Protein AF-A0A8D8FQ09-F1 (afdb_monomer_lite)

Secondary structure (DSSP, 8-state):
--SSSTTSS---TT--PPPTTS---SSEEEETTEEEETTT-HHHHHHHHHTS------BSPPPPTTS---B-TTT-HHHHHHHHHHHHHHHHHHT-TT----TT---HHHHHHHHTTSSSTTSTTSHHHHHHHHHHHS---TTPPPPHHHHHHHHHHHGGG-GGG--EE----TT---HHHHHHHHEETTSSS-EE--EE-

Radius of gyration: 20.51 Å; chains: 1; bounding box: 52×57×54 Å

Structure (mmCIF, N/CA/C/O backbone):
data_AF-A0A8D8FQ09-F1
#
_entry.id   AF-A0A8D8FQ09-F1
#
loop_
_atom_site.group_PDB
_atom_site.id
_atom_site.type_symbol
_atom_site.label_atom_id
_atom_site.label_alt_id
_atom_site.label_comp_id
_atom_site.label_asym_id
_atom_site.label_entity_id
_atom_site.label_seq_id
_atom_site.pdbx_PDB_ins_code
_atom_site.Cartn_x
_atom_site.Cartn_y
_atom_site.Cartn_z
_atom_site.occupancy
_atom_site.B_iso_or_equiv
_atom_site.auth_seq_id
_atom_site.auth_comp_id
_atom_site.auth_asym_id
_atom_site.auth_atom_id
_atom_site.pdbx_PDB_model_num
ATOM 1 N N . MET A 1 1 ? -13.347 -31.968 -33.362 1.00 41.34 1 MET A N 1
ATOM 2 C CA . MET A 1 1 ? -12.276 -31.375 -32.540 1.00 41.34 1 MET A CA 1
ATOM 3 C C . MET A 1 1 ? -12.873 -30.099 -31.977 1.00 41.34 1 MET A C 1
ATOM 5 O O . MET A 1 1 ? -12.670 -29.055 -32.557 1.00 41.34 1 MET A O 1
ATOM 9 N N . ASP A 1 2 ? -13.741 -30.246 -30.972 1.00 39.16 2 ASP A N 1
ATOM 10 C CA . ASP A 1 2 ? -14.502 -29.148 -30.345 1.00 39.16 2 ASP A CA 1
ATOM 11 C C . ASP A 1 2 ? -15.085 -29.618 -28.994 1.00 39.16 2 ASP A C 1
ATOM 13 O O . ASP A 1 2 ? -16.226 -29.374 -28.647 1.00 39.16 2 ASP A O 1
ATOM 17 N N . TYR A 1 3 ? -14.288 -30.369 -28.225 1.00 39.75 3 TYR A N 1
ATOM 18 C CA . TYR A 1 3 ? -14.677 -30.868 -26.894 1.00 39.75 3 TYR A CA 1
ATOM 19 C C . TYR A 1 3 ? -14.080 -30.039 -25.743 1.00 39.75 3 TYR A C 1
ATOM 21 O O . TYR A 1 3 ? -14.248 -30.393 -24.582 1.00 39.75 3 TYR A O 1
ATOM 29 N N . MET A 1 4 ? -13.351 -28.957 -26.048 1.00 41.47 4 MET A N 1
ATOM 30 C CA . MET A 1 4 ? -12.643 -28.150 -25.041 1.00 41.47 4 MET A CA 1
ATOM 31 C C . MET A 1 4 ? -13.250 -26.749 -24.839 1.00 41.47 4 MET A C 1
ATOM 33 O O . MET A 1 4 ? -12.858 -26.048 -23.912 1.00 41.47 4 MET A O 1
ATOM 37 N N . LEU A 1 5 ? -14.214 -26.345 -25.675 1.00 35.59 5 LEU A N 1
ATOM 38 C CA . LEU A 1 5 ? -14.921 -25.063 -25.547 1.00 35.59 5 LEU A CA 1
ATOM 39 C C . LEU A 1 5 ? -16.190 -25.163 -24.680 1.00 35.59 5 LEU A C 1
ATOM 41 O O . LEU A 1 5 ? -16.518 -24.202 -23.989 1.00 35.59 5 LEU A O 1
AT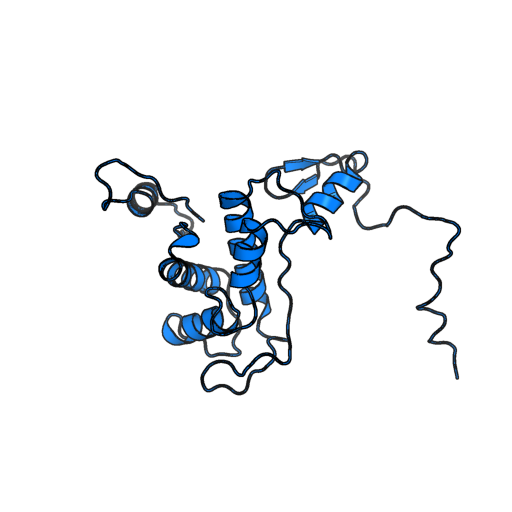OM 45 N N . ASP A 1 6 ? -16.819 -26.340 -24.598 1.00 34.41 6 ASP A N 1
ATOM 46 C CA . ASP A 1 6 ? -18.022 -26.561 -23.774 1.00 34.41 6 ASP A CA 1
ATOM 47 C C . ASP A 1 6 ? -17.745 -26.640 -22.260 1.00 34.41 6 ASP A C 1
ATOM 49 O O . ASP A 1 6 ? -18.668 -26.557 -21.456 1.00 34.41 6 ASP A O 1
ATOM 53 N N . ALA A 1 7 ? -16.480 -26.742 -21.834 1.00 39.78 7 ALA A N 1
ATOM 54 C CA . ALA A 1 7 ? -16.124 -26.751 -20.410 1.00 39.78 7 ALA A CA 1
ATOM 55 C C . ALA A 1 7 ? -16.061 -25.344 -19.777 1.00 39.78 7 ALA A C 1
ATOM 57 O O . ALA A 1 7 ? -15.987 -25.231 -18.556 1.00 39.78 7 ALA A O 1
ATOM 58 N N . TYR A 1 8 ? -16.087 -24.276 -20.584 1.00 43.88 8 TYR A N 1
ATOM 59 C CA . TYR A 1 8 ? -15.993 -22.890 -20.100 1.00 43.88 8 TYR A CA 1
ATOM 60 C C . TYR A 1 8 ? -17.297 -22.090 -20.225 1.00 43.88 8 TYR A C 1
ATOM 62 O O . TYR A 1 8 ? -17.371 -20.975 -19.712 1.00 43.88 8 TYR A O 1
ATOM 70 N N . VAL A 1 9 ? -18.335 -22.649 -20.856 1.00 45.59 9 VAL A N 1
ATOM 71 C CA . VAL A 1 9 ? -19.640 -21.990 -21.044 1.00 45.59 9 VAL A CA 1
ATOM 72 C C . VAL A 1 9 ? -20.759 -22.913 -20.558 1.00 45.59 9 VAL A C 1
ATOM 74 O O . VAL A 1 9 ? -21.673 -23.274 -21.287 1.00 45.59 9 VAL A O 1
ATOM 77 N N . GLY A 1 10 ? -20.651 -23.334 -19.302 1.00 44.12 10 GLY A N 1
ATOM 78 C CA . GLY A 1 10 ? -21.633 -24.180 -18.629 1.00 44.12 10 GLY A CA 1
ATOM 79 C C . GLY A 1 10 ? -21.979 -23.634 -17.252 1.00 44.12 10 GLY A C 1
ATOM 80 O O . GLY A 1 10 ? -21.917 -24.374 -16.278 1.00 44.12 10 GLY A O 1
ATOM 81 N N . TYR A 1 11 ? -22.278 -22.335 -17.148 1.00 47.19 11 TYR A N 1
ATOM 82 C CA . TYR A 1 11 ? -22.988 -21.840 -15.971 1.00 47.19 11 TYR A CA 1
ATOM 83 C C . TYR A 1 11 ? -24.478 -22.012 -16.243 1.00 47.19 11 TYR A C 1
ATOM 85 O O . TYR A 1 11 ? -25.073 -21.288 -17.041 1.00 47.19 11 TYR A O 1
ATOM 93 N N . ASP A 1 12 ? -25.041 -23.045 -15.633 1.00 41.56 12 ASP A N 1
ATOM 94 C CA . ASP A 1 12 ? -26.466 -23.318 -15.623 1.00 41.56 12 ASP A CA 1
ATOM 95 C C . ASP A 1 12 ? -27.180 -22.106 -14.997 1.00 41.56 12 ASP A C 1
ATOM 97 O O . ASP A 1 12 ? -27.018 -21.805 -13.814 1.00 41.56 12 ASP A O 1
ATOM 101 N N . ILE A 1 13 ? -27.941 -21.360 -15.802 1.00 50.59 13 ILE A N 1
ATOM 102 C CA . ILE A 1 13 ? -28.648 -20.123 -15.406 1.00 50.59 13 ILE A CA 1
ATOM 103 C C . ILE A 1 13 ? -29.790 -20.425 -14.395 1.00 50.59 13 ILE A C 1
ATOM 105 O O . ILE A 1 13 ? -30.498 -19.525 -13.949 1.00 50.59 13 ILE A O 1
ATOM 109 N N . GLY A 1 14 ? -29.973 -21.691 -13.997 1.00 48.25 14 GLY A N 1
ATOM 110 C CA . GLY A 1 14 ? -31.078 -22.169 -13.162 1.00 48.25 14 GLY A CA 1
ATOM 111 C C . GLY A 1 14 ? -30.758 -22.517 -11.703 1.00 48.25 14 GLY A C 1
ATOM 112 O O . GLY A 1 14 ? -31.697 -22.716 -10.935 1.00 48.25 14 GLY A O 1
ATOM 113 N N . SER A 1 15 ? -29.493 -22.570 -11.275 1.00 48.22 15 SER A N 1
ATOM 114 C CA . SER A 1 15 ? -29.154 -22.764 -9.857 1.00 48.22 15 SER A CA 1
ATOM 115 C C . SER A 1 15 ? -27.985 -21.871 -9.466 1.00 48.22 15 SER A C 1
ATOM 117 O O . SER A 1 15 ? -26.827 -22.221 -9.687 1.00 48.22 15 SER A O 1
ATOM 119 N N . VAL A 1 16 ? -28.277 -20.715 -8.869 1.00 57.81 16 VAL A N 1
ATOM 120 C CA . VAL A 1 16 ? -27.254 -19.908 -8.192 1.00 57.81 16 VAL A CA 1
ATOM 121 C C . VAL A 1 16 ? -26.876 -20.657 -6.917 1.00 57.81 16 VAL A C 1
ATOM 123 O O . VAL A 1 16 ? -27.399 -20.397 -5.837 1.00 57.81 16 VAL A O 1
ATOM 126 N N . ALA A 1 17 ? -26.057 -21.695 -7.067 1.00 71.88 17 ALA A N 1
ATOM 127 C CA . ALA A 1 17 ? -25.431 -22.342 -5.937 1.00 71.88 17 ALA A CA 1
ATOM 128 C C . ALA A 1 17 ? -24.472 -21.329 -5.313 1.00 71.88 17 ALA A C 1
ATOM 130 O O . ALA A 1 17 ? -23.687 -20.696 -6.020 1.00 71.88 17 ALA A O 1
ATOM 131 N N . GLU A 1 18 ? -24.569 -21.175 -3.996 1.00 74.31 18 GLU A N 1
ATOM 132 C CA . GLU A 1 18 ? -23.646 -20.359 -3.218 1.00 74.31 18 GLU A CA 1
ATOM 133 C C . GLU A 1 18 ? -22.198 -20.747 -3.572 1.00 74.31 18 GLU A C 1
ATOM 135 O O . GLU A 1 18 ? -21.871 -21.937 -3.452 1.00 74.31 18 GLU A O 1
ATOM 140 N N . PRO A 1 19 ? -21.350 -19.804 -4.032 1.00 81.81 19 PRO A N 1
ATOM 141 C CA . PRO A 1 19 ? -19.970 -20.103 -4.392 1.00 81.81 19 PRO A CA 1
ATOM 142 C C . PRO A 1 19 ? -19.230 -20.800 -3.246 1.00 81.81 19 PRO A C 1
ATOM 144 O O . PRO A 1 19 ? -19.379 -20.432 -2.082 1.00 81.81 19 PRO A O 1
ATOM 147 N N . ASP A 1 20 ? -18.423 -21.807 -3.574 1.00 83.88 20 ASP A N 1
ATOM 148 C CA . ASP A 1 20 ? -17.585 -22.523 -2.603 1.00 83.88 20 ASP A CA 1
ATOM 149 C C . ASP A 1 20 ? -16.237 -21.799 -2.422 1.00 83.88 20 ASP A C 1
ATOM 151 O O . ASP A 1 20 ? -15.172 -22.324 -2.742 1.00 83.88 20 ASP A O 1
ATOM 155 N N . ASP A 1 21 ? -16.299 -20.526 -2.020 1.00 85.62 21 ASP A N 1
ATOM 156 C CA . ASP A 1 21 ? -15.152 -19.614 -1.888 1.00 85.62 21 ASP A CA 1
ATOM 157 C C . ASP A 1 21 ? -14.791 -19.276 -0.431 1.00 85.62 21 ASP A C 1
ATOM 159 O O . ASP A 1 21 ? -13.647 -18.912 -0.151 1.00 85.62 21 ASP A O 1
ATOM 163 N N . ILE A 1 22 ? -15.736 -19.424 0.503 1.00 86.19 22 ILE A N 1
ATOM 164 C CA . ILE A 1 22 ? -15.545 -19.186 1.939 1.00 86.19 22 ILE A CA 1
ATOM 165 C C . ILE A 1 22 ? -15.745 -20.506 2.699 1.00 86.19 22 ILE A C 1
ATOM 167 O O . ILE A 1 22 ? -16.768 -21.172 2.511 1.00 86.19 22 ILE A O 1
ATOM 171 N N . PRO A 1 23 ? -14.803 -20.902 3.580 1.00 82.19 23 PRO A N 1
ATOM 172 C CA . PRO A 1 23 ? -14.925 -22.143 4.334 1.00 82.19 23 PRO A CA 1
ATOM 173 C C . PRO A 1 23 ? -16.158 -22.113 5.240 1.00 82.19 23 PRO A C 1
ATOM 175 O O . PRO A 1 23 ? -16.342 -21.199 6.041 1.00 82.19 23 PRO A O 1
ATOM 178 N N . ARG A 1 24 ? -16.983 -23.159 5.153 1.00 87.25 24 ARG A N 1
ATOM 179 C CA . ARG A 1 24 ? -18.158 -23.343 6.014 1.00 87.25 24 ARG A CA 1
ATOM 180 C C . ARG A 1 24 ? -17.722 -23.943 7.350 1.00 87.25 24 ARG A C 1
ATOM 182 O O . ARG A 1 24 ? -17.724 -25.160 7.514 1.00 87.25 24 ARG A O 1
ATOM 189 N N . THR A 1 25 ? -17.297 -23.081 8.267 1.00 90.06 25 THR A N 1
ATOM 190 C CA . THR A 1 25 ? -16.867 -23.436 9.629 1.00 90.06 25 THR A CA 1
ATOM 191 C C . THR A 1 25 ? -17.624 -22.611 10.672 1.00 90.06 25 THR A C 1
ATOM 193 O O . THR A 1 25 ? -18.097 -21.515 10.375 1.00 90.06 25 THR A O 1
ATOM 196 N N . ASP A 1 26 ? -17.715 -23.128 11.897 1.00 91.56 26 ASP A N 1
ATOM 197 C CA . ASP A 1 26 ? -18.214 -22.385 13.061 1.00 91.56 26 ASP A CA 1
ATOM 198 C C . ASP A 1 26 ? -17.147 -21.428 13.638 1.00 91.56 26 ASP A C 1
ATOM 200 O O . ASP A 1 26 ? -17.437 -20.620 14.523 1.00 91.56 26 ASP A O 1
ATOM 204 N N . ASP A 1 27 ? -15.908 -21.496 13.137 1.00 92.69 27 ASP A N 1
ATOM 205 C CA . ASP A 1 27 ? -14.816 -20.618 13.558 1.00 92.69 27 ASP A CA 1
ATOM 206 C C . ASP A 1 27 ? -15.011 -19.166 13.085 1.00 92.69 27 ASP A C 1
ATOM 208 O O . ASP A 1 27 ? -15.556 -18.879 12.013 1.00 92.69 27 ASP A O 1
ATOM 212 N N . THR A 1 28 ? -14.492 -18.218 13.871 1.00 94.12 28 THR A N 1
ATOM 213 C CA . THR A 1 28 ? -14.459 -16.798 13.496 1.00 94.12 28 THR A CA 1
ATOM 214 C C . THR A 1 28 ? -13.480 -16.551 12.348 1.00 94.12 28 THR A C 1
ATOM 216 O O . THR A 1 28 ? -12.290 -16.855 12.448 1.00 94.12 28 THR A O 1
ATOM 219 N N . VAL A 1 29 ? -13.954 -15.890 11.295 1.00 94.81 29 VAL A N 1
ATOM 220 C CA . VAL A 1 29 ? -13.121 -15.381 10.203 1.00 94.81 29 VAL A CA 1
ATOM 221 C C . VAL A 1 29 ? -12.634 -13.982 10.565 1.00 94.81 29 VAL A C 1
ATOM 223 O O . VAL A 1 29 ? -13.425 -13.103 10.902 1.00 94.81 29 VAL A O 1
ATOM 226 N N . TRP A 1 30 ? -11.323 -13.766 10.481 1.00 96.31 30 TRP A N 1
ATOM 227 C CA . TRP A 1 30 ? -10.702 -12.476 10.762 1.00 96.31 30 TRP A CA 1
ATOM 228 C C . TRP A 1 30 ? -10.145 -11.845 9.496 1.00 96.31 30 TRP A C 1
ATOM 230 O O . TRP A 1 30 ? -9.312 -12.437 8.814 1.00 96.31 30 TRP A O 1
ATOM 240 N N . ILE A 1 31 ? -10.549 -10.609 9.220 1.00 97.06 31 ILE A N 1
ATOM 241 C CA . ILE A 1 31 ? -10.026 -9.831 8.097 1.00 97.06 31 ILE A CA 1
ATOM 242 C C . ILE A 1 31 ? -9.600 -8.482 8.644 1.00 97.06 31 ILE A C 1
ATOM 244 O O . ILE A 1 31 ? -10.435 -7.676 9.049 1.00 97.06 31 ILE A O 1
ATOM 248 N N . LEU A 1 32 ? -8.289 -8.231 8.679 1.00 97.00 32 LEU A N 1
ATOM 249 C CA . LEU A 1 32 ? -7.711 -6.923 9.020 1.00 97.00 32 LEU A CA 1
ATOM 250 C C . LEU A 1 32 ? -8.352 -6.289 10.275 1.00 97.00 32 LEU A C 1
ATOM 252 O O . LEU A 1 32 ? -8.859 -5.167 10.229 1.00 97.00 32 LEU A O 1
ATOM 256 N N . GLY A 1 33 ? -8.412 -7.056 11.369 1.00 96.69 33 GLY A N 1
ATOM 257 C CA . GLY A 1 33 ? -8.953 -6.621 12.664 1.00 96.69 33 GLY A CA 1
ATOM 258 C C . GLY A 1 33 ? -10.476 -6.715 12.834 1.00 96.69 33 GLY A C 1
ATOM 259 O O . GLY A 1 33 ? -10.955 -6.506 13.945 1.00 96.69 33 GLY A O 1
ATOM 260 N N . LYS A 1 34 ? -11.239 -7.060 11.788 1.00 97.19 34 LYS A N 1
ATOM 261 C CA . LYS A 1 34 ? -12.682 -7.335 11.886 1.00 97.19 34 LYS A CA 1
ATOM 262 C C . LYS A 1 34 ? -12.963 -8.825 12.023 1.00 97.19 34 LYS A C 1
ATOM 264 O O . LYS A 1 34 ? -12.297 -9.636 11.382 1.00 97.19 34 LYS A O 1
ATOM 269 N N . GLN A 1 35 ? -13.965 -9.143 12.834 1.00 96.88 35 GLN A N 1
ATOM 270 C CA . GLN A 1 35 ? -14.487 -10.489 13.043 1.00 96.88 35 GLN A CA 1
ATOM 271 C C . GLN A 1 35 ? -15.743 -10.706 12.203 1.00 96.88 35 GLN A C 1
ATOM 273 O O . GLN A 1 35 ? -16.598 -9.825 12.140 1.00 96.88 35 GLN A O 1
ATOM 278 N N . TYR A 1 36 ? -15.867 -11.901 11.638 1.00 96.12 36 TYR A N 1
ATOM 279 C CA . TYR A 1 36 ? -17.030 -12.365 10.892 1.00 96.12 36 TYR A CA 1
ATOM 280 C C . TYR A 1 36 ? -17.354 -13.806 11.281 1.00 96.12 36 TYR A C 1
ATOM 282 O O . TYR A 1 36 ? -16.464 -14.587 11.632 1.00 96.12 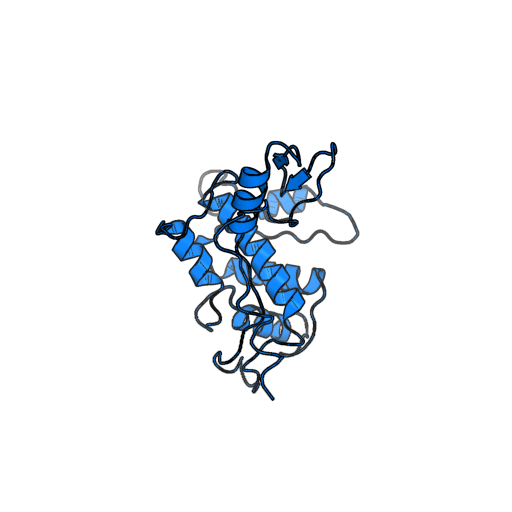36 TYR A O 1
ATOM 290 N N . ARG A 1 37 ? -18.626 -14.181 11.192 1.00 95.00 37 ARG A N 1
ATOM 291 C CA . ARG A 1 37 ? -19.084 -15.567 11.323 1.00 95.00 37 ARG A CA 1
ATOM 292 C C . ARG A 1 37 ? -19.156 -16.172 9.930 1.00 95.00 37 ARG A C 1
ATOM 294 O O . ARG A 1 37 ? -19.908 -15.679 9.094 1.00 95.00 37 ARG A O 1
ATOM 301 N N . ALA A 1 38 ? -18.381 -17.226 9.676 1.00 89.06 38 ALA A N 1
ATOM 302 C CA . ALA A 1 38 ? -18.141 -17.717 8.317 1.00 89.06 38 ALA A CA 1
ATOM 303 C C . ALA A 1 38 ? -19.424 -18.080 7.549 1.00 89.06 38 ALA A C 1
ATOM 305 O O . ALA A 1 38 ? -19.480 -17.890 6.341 1.00 89.06 38 ALA A O 1
ATOM 306 N N . ILE A 1 39 ? -20.450 -18.583 8.244 1.00 90.12 39 ILE A N 1
ATOM 307 C CA . ILE A 1 39 ? -21.714 -19.028 7.639 1.00 90.12 39 ILE A CA 1
ATOM 308 C C . ILE A 1 39 ? -22.730 -17.884 7.516 1.00 90.12 39 ILE A C 1
ATOM 310 O O . ILE A 1 39 ? -23.464 -17.813 6.535 1.00 90.12 39 ILE A O 1
ATOM 314 N N . GLU A 1 40 ? -22.799 -17.000 8.513 1.00 92.75 40 GLU A N 1
ATOM 315 C CA . GLU A 1 40 ? -23.832 -15.956 8.580 1.00 92.75 40 GLU A CA 1
ATOM 316 C C . GLU A 1 40 ? -23.440 -14.681 7.830 1.00 92.75 40 GLU A C 1
ATOM 318 O O . GLU A 1 40 ? -24.308 -13.987 7.305 1.00 92.75 40 GLU A O 1
ATOM 323 N N . ASP A 1 41 ? -22.141 -14.386 7.763 1.00 94.12 41 ASP A N 1
ATOM 324 C CA . ASP A 1 41 ? -21.621 -13.110 7.278 1.00 94.12 41 ASP A CA 1
ATOM 325 C C . ASP A 1 41 ? -20.903 -13.259 5.914 1.00 94.12 41 ASP A C 1
ATOM 327 O O . ASP A 1 41 ? -19.961 -12.523 5.611 1.00 94.12 41 ASP A O 1
ATOM 331 N N . LEU A 1 42 ? -21.320 -14.230 5.084 1.00 92.75 42 LEU A N 1
ATOM 332 C CA . LEU A 1 42 ? -20.696 -14.558 3.787 1.00 92.75 42 LEU A CA 1
ATOM 333 C C . LEU A 1 42 ? -20.575 -13.336 2.869 1.00 92.75 42 LEU A C 1
ATOM 335 O O . LEU A 1 42 ? -19.502 -13.037 2.342 1.00 92.75 42 LEU A O 1
ATOM 339 N N . ASP A 1 43 ? -21.665 -12.591 2.708 1.00 92.62 43 ASP A N 1
ATOM 340 C CA . ASP A 1 43 ? -21.688 -11.418 1.839 1.00 92.62 43 ASP A CA 1
ATOM 341 C C . ASP A 1 43 ? -20.800 -10.286 2.370 1.00 92.62 43 ASP A C 1
ATOM 343 O O . ASP A 1 43 ? -20.169 -9.570 1.594 1.00 92.62 43 ASP A O 1
ATOM 347 N N . GLN A 1 44 ? -20.730 -10.122 3.691 1.00 95.12 44 GLN A N 1
ATOM 348 C CA . GLN A 1 44 ? -19.879 -9.137 4.353 1.00 95.12 44 GLN A CA 1
ATOM 349 C C . GLN A 1 44 ? -18.402 -9.500 4.168 1.00 95.12 44 GLN A C 1
ATOM 351 O O . GLN A 1 44 ? -17.604 -8.628 3.832 1.00 95.12 44 GLN A O 1
ATOM 356 N N . ILE A 1 45 ? -18.049 -10.783 4.305 1.00 95.69 45 ILE A N 1
ATOM 357 C CA . ILE A 1 45 ? -16.700 -11.292 4.029 1.00 95.69 45 ILE A CA 1
ATOM 358 C C . ILE A 1 45 ? -16.314 -10.989 2.578 1.00 95.69 45 ILE A C 1
ATOM 360 O O . ILE A 1 45 ? -15.251 -10.413 2.332 1.00 95.69 45 ILE A O 1
ATOM 364 N N . ARG A 1 46 ? -17.182 -11.317 1.609 1.00 94.56 46 ARG A N 1
ATOM 365 C CA . ARG A 1 46 ? -16.910 -11.053 0.187 1.00 94.56 46 ARG A CA 1
ATOM 366 C C . ARG A 1 46 ? -16.735 -9.571 -0.094 1.00 94.56 46 ARG A C 1
ATOM 368 O O . ARG A 1 46 ? -15.761 -9.204 -0.747 1.00 94.56 46 ARG A O 1
ATOM 375 N N . ARG A 1 47 ? -17.634 -8.722 0.412 1.00 95.81 47 ARG A N 1
ATOM 376 C CA . ARG A 1 47 ? -17.534 -7.267 0.235 1.00 95.81 47 ARG A CA 1
ATOM 377 C C . ARG A 1 47 ? -16.248 -6.717 0.837 1.00 95.81 47 ARG A C 1
ATOM 379 O O . ARG A 1 47 ? -15.569 -5.930 0.181 1.00 95.81 47 ARG A O 1
ATOM 386 N N . ASP A 1 48 ? -15.856 -7.163 2.027 1.00 97.44 48 ASP A N 1
ATOM 387 C CA . ASP A 1 48 ? -14.633 -6.687 2.672 1.00 97.44 48 ASP A CA 1
ATOM 388 C C . ASP A 1 48 ? -13.381 -7.057 1.866 1.00 97.44 48 ASP A C 1
ATOM 390 O O . ASP A 1 48 ? -12.542 -6.189 1.607 1.00 97.44 48 ASP A O 1
ATOM 394 N N . VAL A 1 49 ? -13.292 -8.307 1.392 1.00 96.62 49 VAL A N 1
ATOM 395 C CA . VAL A 1 49 ? -12.194 -8.779 0.531 1.00 96.62 49 VAL A CA 1
ATOM 396 C C . VAL A 1 49 ? -12.175 -8.035 -0.806 1.00 96.62 49 VAL A C 1
ATOM 398 O O . VAL A 1 49 ? -11.122 -7.545 -1.210 1.00 96.62 49 VAL A O 1
ATOM 401 N N . GLN A 1 50 ? -13.325 -7.895 -1.473 1.00 96.38 50 GLN A N 1
ATOM 402 C CA . GLN A 1 50 ? -13.445 -7.191 -2.758 1.00 96.38 50 GLN A CA 1
ATOM 403 C C . GLN A 1 50 ? -13.095 -5.704 -2.657 1.00 96.38 50 GLN A C 1
ATOM 405 O O . GLN A 1 50 ? -12.644 -5.104 -3.630 1.00 96.38 50 GLN A O 1
ATOM 410 N N . SER A 1 51 ? -13.260 -5.116 -1.474 1.00 97.94 51 SER A N 1
ATOM 411 C CA . SER A 1 51 ? -12.927 -3.717 -1.216 1.00 97.94 51 SER A CA 1
ATOM 412 C C . SER A 1 51 ? -11.432 -3.459 -1.056 1.00 97.94 51 SER A C 1
ATOM 414 O O . SER A 1 51 ? -11.006 -2.303 -1.016 1.00 97.94 51 SER A O 1
ATOM 416 N N . ARG A 1 52 ? -10.607 -4.506 -0.946 1.00 98.12 52 ARG A N 1
ATOM 417 C CA . ARG A 1 52 ? -9.157 -4.346 -0.830 1.00 98.12 52 ARG A CA 1
ATOM 418 C C . ARG A 1 52 ? -8.539 -4.125 -2.203 1.00 98.12 52 ARG A C 1
ATOM 420 O O . ARG A 1 52 ? -8.852 -4.815 -3.170 1.00 98.12 52 ARG A O 1
ATOM 427 N N . LEU A 1 53 ? -7.613 -3.170 -2.284 1.00 97.94 53 LEU A N 1
ATOM 428 C CA . LEU A 1 53 ? -6.881 -2.925 -3.520 1.00 97.94 53 LEU A CA 1
ATOM 429 C C . LEU A 1 53 ? -5.970 -4.109 -3.833 1.00 97.94 53 LEU A C 1
ATOM 431 O O . LEU A 1 53 ? -5.038 -4.408 -3.091 1.00 97.94 53 LEU A O 1
ATOM 435 N N . TRP A 1 54 ? -6.256 -4.769 -4.954 1.00 98.38 54 TRP A N 1
ATOM 436 C CA . TRP A 1 54 ? -5.531 -5.947 -5.402 1.00 98.38 54 TRP A CA 1
ATOM 437 C C . TRP A 1 54 ? -4.554 -5.594 -6.525 1.00 98.38 54 TRP A C 1
ATOM 439 O O . TRP A 1 54 ? -4.942 -5.295 -7.658 1.00 98.38 54 TRP A O 1
ATOM 449 N N . CYS A 1 55 ? -3.261 -5.638 -6.207 1.00 98.25 55 CYS A N 1
ATOM 450 C CA . CYS A 1 55 ? -2.185 -5.401 -7.161 1.00 98.25 55 CYS A CA 1
ATOM 451 C C . CYS A 1 55 ? -1.654 -6.744 -7.673 1.00 98.25 55 CYS A C 1
ATOM 453 O O . CYS A 1 55 ? -1.228 -7.598 -6.900 1.00 98.25 55 CYS A O 1
ATOM 455 N N . THR A 1 56 ? -1.660 -6.931 -8.991 1.00 98.31 56 THR A N 1
ATOM 456 C CA . THR A 1 56 ? -1.229 -8.170 -9.653 1.00 98.31 56 THR A CA 1
ATOM 457 C C . THR A 1 56 ? -0.163 -7.889 -10.699 1.00 98.31 56 THR A C 1
ATOM 459 O O . THR A 1 56 ? 0.102 -6.736 -11.038 1.00 98.31 56 THR A O 1
ATOM 462 N N . TYR A 1 57 ? 0.443 -8.951 -11.233 1.00 98.50 57 TYR A N 1
ATOM 463 C CA . TYR A 1 57 ? 1.360 -8.826 -12.358 1.00 98.50 57 TYR A CA 1
ATOM 464 C C . TYR A 1 57 ? 0.710 -8.101 -13.537 1.00 98.50 57 TYR A C 1
ATOM 466 O O . TYR A 1 57 ? -0.393 -8.440 -13.974 1.00 98.50 57 TYR A O 1
ATOM 474 N N . ARG A 1 58 ? 1.452 -7.164 -14.118 1.00 98.44 58 ARG A N 1
ATOM 475 C CA . ARG A 1 58 ? 1.091 -6.438 -15.330 1.00 98.44 58 ARG A CA 1
ATOM 476 C C . ARG A 1 58 ? 2.107 -6.684 -16.437 1.00 98.44 58 ARG A C 1
ATOM 478 O O . ARG A 1 58 ? 3.187 -7.252 -16.258 1.00 98.44 58 ARG A O 1
ATOM 485 N N . ARG A 1 59 ? 1.710 -6.300 -17.642 1.00 97.38 59 ARG A N 1
ATOM 486 C CA . ARG A 1 59 ? 2.524 -6.377 -18.853 1.00 97.38 59 ARG A CA 1
ATOM 487 C C . ARG A 1 59 ? 2.165 -5.227 -19.781 1.00 97.38 59 ARG A C 1
ATOM 489 O O . ARG A 1 59 ? 1.033 -4.755 -19.745 1.00 97.38 59 ARG A O 1
ATOM 496 N N . GLY A 1 60 ? 3.106 -4.838 -20.632 1.00 96.81 60 GLY A N 1
ATOM 497 C CA . GLY A 1 60 ? 2.926 -3.740 -21.580 1.00 96.81 60 GLY A CA 1
ATOM 498 C C . GLY A 1 60 ? 3.056 -2.353 -20.951 1.00 96.81 60 GLY A C 1
ATOM 499 O O . GLY A 1 60 ? 2.726 -1.371 -21.606 1.00 96.81 60 GLY A O 1
ATOM 500 N N . PHE A 1 61 ? 3.536 -2.257 -19.707 1.00 96.62 61 PHE A N 1
ATOM 501 C CA . PHE A 1 61 ? 3.902 -0.969 -19.127 1.00 96.62 61 PHE A CA 1
ATOM 502 C C . PHE A 1 61 ? 5.207 -0.451 -19.742 1.00 96.62 61 PHE A C 1
ATOM 504 O O . PHE A 1 61 ? 6.004 -1.213 -20.297 1.00 96.62 61 PHE A O 1
ATOM 511 N N . VAL A 1 62 ? 5.438 0.857 -19.632 1.00 95.38 62 VAL A N 1
ATOM 512 C CA . VAL A 1 62 ? 6.656 1.499 -20.147 1.00 95.38 62 VAL A CA 1
ATOM 513 C C . VAL A 1 62 ? 7.916 0.891 -19.510 1.00 95.38 62 VAL A C 1
ATOM 515 O O . VAL A 1 62 ? 7.895 0.630 -18.307 1.00 95.38 62 VAL A O 1
ATOM 518 N N . PRO A 1 63 ? 9.025 0.698 -20.248 1.00 96.25 63 PRO A N 1
ATOM 519 C CA . PRO A 1 63 ? 10.243 0.119 -19.682 1.00 96.25 63 PRO A CA 1
ATOM 520 C C . PRO A 1 63 ? 10.723 0.839 -18.411 1.00 96.25 63 PRO A C 1
ATOM 522 O O . PRO A 1 63 ? 10.724 2.078 -18.342 1.00 96.25 63 PRO A O 1
ATOM 525 N N . ILE A 1 64 ? 11.115 0.062 -17.398 1.00 95.88 64 ILE A N 1
ATOM 526 C CA . ILE A 1 64 ? 11.553 0.571 -16.089 1.00 95.88 64 ILE A CA 1
ATOM 527 C C . ILE A 1 64 ? 13.015 1.033 -16.171 1.00 95.88 64 ILE A C 1
ATOM 529 O O . ILE A 1 64 ? 13.907 0.222 -16.418 1.00 95.88 64 ILE A O 1
ATOM 533 N N . GLY A 1 65 ? 13.274 2.323 -15.934 1.00 90.44 65 GLY A N 1
ATOM 534 C CA . GLY A 1 65 ? 14.627 2.896 -15.972 1.00 90.44 65 GLY A CA 1
ATOM 535 C C . GLY A 1 65 ? 15.352 2.640 -17.296 1.00 90.44 65 GLY A C 1
ATOM 536 O O . GLY A 1 65 ? 14.779 2.845 -18.365 1.00 90.44 65 GLY A O 1
ATOM 537 N N . GLY A 1 66 ? 16.605 2.184 -17.200 1.00 88.94 66 GLY A N 1
ATOM 538 C CA . GLY A 1 66 ? 17.406 1.708 -18.334 1.00 88.94 66 GLY A CA 1
ATOM 539 C C . GLY A 1 66 ? 17.203 0.225 -18.679 1.00 88.94 66 GLY A C 1
ATOM 540 O O . GLY A 1 66 ? 17.864 -0.283 -19.583 1.00 88.94 66 GLY A O 1
ATOM 541 N N . SER A 1 67 ? 16.320 -0.485 -17.969 1.00 89.88 67 SER A N 1
ATOM 542 C CA . SER A 1 67 ? 16.014 -1.890 -18.253 1.00 89.88 67 SER A CA 1
ATOM 543 C C . SER A 1 67 ? 15.072 -2.039 -19.456 1.00 89.88 67 SER A C 1
ATOM 545 O O . SER A 1 67 ? 14.455 -1.081 -19.917 1.00 89.88 67 SER A O 1
ATOM 547 N N . GLN A 1 68 ? 14.918 -3.275 -19.936 1.00 92.75 68 GLN A N 1
ATOM 548 C CA . GLN A 1 68 ? 13.940 -3.642 -20.970 1.00 92.75 68 GLN A CA 1
ATOM 549 C C . GLN A 1 68 ? 12.683 -4.310 -20.384 1.00 92.75 68 GLN A C 1
ATOM 551 O O . GLN A 1 68 ? 11.858 -4.851 -21.121 1.00 92.75 68 GLN A O 1
ATOM 556 N N . HIS A 1 69 ? 12.520 -4.304 -19.056 1.00 94.25 69 HIS A N 1
ATOM 557 C CA . HIS A 1 69 ? 11.375 -4.942 -18.416 1.00 94.25 69 HIS A CA 1
ATOM 558 C C . HIS A 1 69 ? 10.097 -4.135 -18.655 1.00 94.25 69 HIS A C 1
ATOM 560 O O . HIS A 1 69 ? 9.965 -3.000 -18.201 1.00 94.25 69 HIS A O 1
ATOM 566 N N . THR A 1 70 ? 9.145 -4.765 -19.342 1.00 96.94 70 THR A N 1
ATOM 567 C CA . THR A 1 70 ? 7.777 -4.270 -19.596 1.00 96.94 70 THR A CA 1
ATOM 568 C C . THR A 1 70 ? 6.710 -5.168 -18.960 1.00 96.94 70 THR A C 1
ATOM 570 O O . THR A 1 70 ? 5.513 -5.003 -19.198 1.00 96.94 70 THR A O 1
ATOM 573 N N . SER A 1 71 ? 7.138 -6.156 -18.168 1.00 97.81 71 SER A N 1
ATOM 574 C CA . SER A 1 71 ? 6.290 -7.005 -17.336 1.00 97.81 71 SER A CA 1
ATOM 575 C C . SER A 1 71 ? 7.027 -7.392 -16.059 1.00 97.81 71 SER A C 1
ATOM 577 O O . SER A 1 71 ? 8.245 -7.594 -16.074 1.00 97.81 71 SER A O 1
ATOM 579 N N . ASP A 1 72 ? 6.276 -7.520 -14.969 1.00 98.12 72 ASP A N 1
ATOM 580 C CA . ASP A 1 72 ? 6.774 -7.963 -13.668 1.00 98.12 72 ASP A CA 1
ATOM 581 C C . ASP A 1 72 ? 6.490 -9.432 -13.357 1.00 98.12 72 ASP A C 1
ATOM 583 O O . ASP A 1 72 ? 6.809 -9.932 -12.275 1.00 98.12 72 ASP A O 1
ATOM 587 N N . LYS A 1 73 ? 5.923 -10.159 -14.325 1.00 97.56 73 LYS A N 1
ATOM 588 C CA . LYS A 1 73 ? 5.694 -11.594 -14.194 1.00 97.56 73 LYS A CA 1
ATOM 589 C C . LYS A 1 73 ? 7.015 -12.307 -13.899 1.00 97.56 73 LYS A C 1
ATOM 591 O O . LYS A 1 73 ? 7.957 -12.241 -14.683 1.00 97.56 73 LYS A O 1
ATOM 596 N N . GLY A 1 74 ? 7.033 -13.044 -12.792 1.00 96.62 74 GLY A N 1
ATOM 597 C CA . GLY A 1 74 ? 8.175 -13.857 -12.381 1.00 96.62 74 GLY A CA 1
ATOM 598 C C . GLY A 1 74 ? 9.185 -13.144 -11.485 1.00 96.62 74 GLY A C 1
ATOM 599 O O . GLY A 1 74 ? 10.168 -13.782 -11.130 1.00 96.62 74 GLY A O 1
ATOM 600 N N . TRP A 1 75 ? 8.958 -11.880 -11.103 1.00 97.25 75 TRP A N 1
ATOM 601 C CA . TRP A 1 75 ? 9.826 -11.174 -10.145 1.00 97.25 75 TRP A CA 1
ATOM 602 C C . TRP A 1 75 ? 9.128 -10.122 -9.272 1.00 97.25 75 TRP A C 1
ATOM 604 O O . TRP A 1 75 ? 9.574 -9.852 -8.160 1.00 97.25 75 TRP A O 1
ATOM 614 N N . GLY A 1 76 ? 8.003 -9.564 -9.720 1.00 98.00 76 GLY A N 1
ATOM 615 C CA . GLY A 1 76 ? 7.312 -8.472 -9.032 1.00 98.00 76 GLY A CA 1
ATOM 616 C C . GLY A 1 76 ? 6.429 -8.861 -7.848 1.00 98.00 76 GLY A C 1
ATOM 617 O O . GLY A 1 76 ? 5.824 -7.970 -7.262 1.00 98.00 76 GLY A O 1
ATOM 618 N N . CYS A 1 77 ? 6.297 -10.143 -7.481 1.00 98.25 77 CYS A N 1
ATOM 619 C CA . CYS A 1 77 ? 5.280 -10.578 -6.509 1.00 98.25 77 CYS A CA 1
ATOM 620 C C . CYS A 1 77 ? 5.380 -9.830 -5.180 1.00 98.25 77 CYS A C 1
ATOM 622 O O . CYS A 1 77 ? 4.381 -9.300 -4.704 1.00 98.25 77 CYS A O 1
ATOM 624 N N . MET A 1 78 ? 6.582 -9.732 -4.610 1.00 98.50 78 MET A N 1
ATOM 625 C CA . MET A 1 78 ? 6.779 -9.043 -3.336 1.00 98.50 78 MET A CA 1
ATOM 626 C C . MET A 1 78 ? 6.563 -7.529 -3.457 1.00 98.50 78 MET A C 1
ATOM 628 O O . MET A 1 78 ? 6.060 -6.908 -2.525 1.00 98.50 78 MET A O 1
ATOM 632 N N . LEU A 1 79 ? 6.869 -6.934 -4.615 1.00 98.50 79 LEU A N 1
ATOM 633 C CA . LEU A 1 79 ? 6.593 -5.520 -4.876 1.00 98.50 79 LEU A CA 1
ATOM 634 C C . LEU A 1 79 ? 5.078 -5.277 -4.884 1.00 98.50 79 LEU A C 1
ATOM 636 O O . LEU A 1 79 ? 4.610 -4.340 -4.243 1.00 98.50 79 LEU A O 1
ATOM 640 N N . ARG A 1 80 ? 4.303 -6.160 -5.531 1.00 98.69 80 ARG A N 1
ATOM 641 C CA . ARG A 1 80 ? 2.831 -6.115 -5.517 1.00 98.69 80 ARG A CA 1
ATOM 642 C C . ARG A 1 80 ? 2.257 -6.318 -4.118 1.00 98.69 80 ARG A C 1
ATOM 644 O O . ARG A 1 80 ? 1.341 -5.596 -3.741 1.00 98.69 80 ARG A O 1
ATOM 651 N N . CYS A 1 81 ? 2.814 -7.233 -3.325 1.00 98.62 81 CYS A N 1
ATOM 652 C CA . CYS A 1 81 ? 2.433 -7.383 -1.918 1.00 98.62 81 CYS A CA 1
ATOM 653 C C . CYS A 1 81 ? 2.679 -6.093 -1.123 1.00 98.62 81 CYS A C 1
ATOM 655 O O . CYS A 1 81 ? 1.795 -5.656 -0.392 1.00 98.62 81 CYS A O 1
ATOM 657 N N . GLY A 1 82 ? 3.831 -5.443 -1.317 1.00 98.62 82 GLY A N 1
ATOM 658 C CA . GLY A 1 82 ? 4.121 -4.142 -0.713 1.00 98.62 82 GLY A CA 1
ATOM 659 C C . GLY A 1 82 ? 3.132 -3.053 -1.136 1.00 98.62 82 GLY A C 1
ATOM 660 O O . GLY A 1 82 ? 2.643 -2.314 -0.283 1.00 98.62 82 GLY A O 1
ATOM 661 N N . GLN A 1 83 ? 2.774 -2.997 -2.427 1.00 98.81 83 GLN A N 1
ATOM 662 C CA . GLN A 1 83 ? 1.728 -2.092 -2.916 1.00 98.81 83 GLN A CA 1
ATOM 663 C C . GLN A 1 83 ? 0.400 -2.332 -2.190 1.00 98.81 83 GLN A C 1
ATOM 665 O O . GLN A 1 83 ? -0.202 -1.371 -1.732 1.00 98.81 83 GLN A O 1
ATOM 670 N N . MET A 1 84 ? -0.033 -3.588 -2.026 1.00 98.75 84 MET A N 1
ATOM 671 C CA . MET A 1 84 ? -1.296 -3.908 -1.345 1.00 98.75 84 MET A CA 1
ATOM 672 C C . MET A 1 84 ? -1.289 -3.523 0.139 1.00 98.75 84 MET A C 1
ATOM 674 O O . MET A 1 84 ? -2.286 -2.999 0.630 1.00 98.75 84 MET A O 1
ATOM 678 N N . VAL A 1 85 ? -0.172 -3.729 0.848 1.00 98.56 85 VAL A N 1
ATOM 679 C CA . VAL A 1 85 ? -0.038 -3.321 2.259 1.00 98.56 85 VAL A CA 1
ATOM 680 C C . VAL A 1 85 ? -0.120 -1.801 2.394 1.00 98.56 85 VAL A C 1
ATOM 682 O O . VAL A 1 85 ? -0.912 -1.300 3.192 1.00 98.56 85 VAL A O 1
ATOM 685 N N . LEU A 1 86 ? 0.640 -1.057 1.582 1.00 98.75 86 LEU A N 1
ATOM 686 C CA . LEU A 1 86 ? 0.591 0.405 1.614 1.00 98.75 86 LEU A CA 1
ATOM 687 C C . LEU A 1 86 ? -0.784 0.925 1.175 1.00 98.75 86 LEU A C 1
ATOM 689 O O . LEU A 1 86 ? -1.342 1.805 1.821 1.00 98.75 86 LEU A O 1
ATOM 693 N N . ALA A 1 87 ? -1.366 0.357 0.120 1.00 98.50 87 ALA A N 1
ATOM 694 C CA . ALA A 1 87 ? -2.698 0.716 -0.352 1.00 98.50 87 ALA A CA 1
ATOM 695 C C . ALA A 1 87 ? -3.753 0.511 0.739 1.00 98.50 87 ALA A C 1
ATOM 697 O O . ALA A 1 87 ? -4.587 1.387 0.947 1.00 98.50 87 ALA A O 1
ATOM 698 N N . GLN A 1 88 ? -3.688 -0.599 1.479 1.00 98.62 88 GLN A N 1
ATOM 699 C CA . GLN A 1 88 ? -4.583 -0.845 2.605 1.00 98.62 88 GLN A CA 1
ATOM 700 C C . GLN A 1 88 ? -4.394 0.176 3.733 1.00 98.62 88 GLN A C 1
ATOM 702 O O . GLN A 1 88 ? -5.391 0.637 4.290 1.00 98.62 88 GLN A O 1
ATOM 707 N N . ALA A 1 89 ? -3.155 0.570 4.043 1.00 98.44 89 ALA A N 1
ATOM 708 C CA . ALA A 1 89 ? -2.892 1.629 5.016 1.00 98.44 89 ALA A CA 1
ATOM 709 C C . ALA A 1 89 ? -3.519 2.964 4.577 1.00 98.44 89 ALA A C 1
ATOM 711 O O . ALA A 1 89 ? -4.169 3.632 5.379 1.00 98.44 89 ALA A O 1
ATOM 712 N N . LEU A 1 90 ? -3.410 3.318 3.290 1.00 98.44 90 LEU A N 1
ATOM 713 C CA . LEU A 1 90 ? -4.017 4.534 2.742 1.00 98.44 90 LEU A CA 1
ATOM 714 C C . LEU A 1 90 ? -5.547 4.468 2.711 1.00 98.44 90 LEU A C 1
ATOM 716 O O . LEU A 1 90 ? -6.192 5.457 3.047 1.00 98.44 90 LEU A O 1
ATOM 720 N N . LEU A 1 91 ? -6.141 3.323 2.358 1.00 98.12 91 LEU A N 1
ATOM 721 C CA . LEU A 1 91 ? -7.593 3.130 2.445 1.00 98.12 91 LEU A CA 1
ATOM 722 C C . LEU A 1 91 ? -8.070 3.341 3.883 1.00 98.12 91 LEU A C 1
ATOM 724 O O . LEU A 1 91 ? -9.013 4.088 4.122 1.00 98.12 91 LEU A O 1
ATOM 728 N N . GLN A 1 92 ? -7.393 2.725 4.852 1.00 97.56 92 GLN A N 1
ATOM 729 C CA . GLN A 1 92 ? -7.764 2.848 6.256 1.00 97.56 92 GLN A CA 1
ATOM 730 C C . GLN A 1 92 ? -7.598 4.276 6.783 1.00 97.56 92 GLN A C 1
ATOM 732 O O . GLN A 1 92 ? -8.457 4.737 7.529 1.00 97.56 92 GLN A O 1
ATOM 737 N N . LEU A 1 93 ? -6.532 4.973 6.385 1.00 97.25 93 LEU A N 1
ATOM 738 C CA . LEU A 1 93 ? -6.270 6.347 6.803 1.00 97.25 93 LEU A CA 1
ATOM 739 C C . LEU A 1 93 ? -7.273 7.344 6.208 1.00 97.25 93 LEU A C 1
ATOM 741 O O . LEU A 1 93 ? -7.787 8.197 6.925 1.00 97.25 93 LEU A O 1
ATOM 745 N N . HIS A 1 94 ? -7.541 7.245 4.905 1.00 97.88 94 HIS A N 1
ATOM 746 C CA . HIS A 1 94 ? -8.262 8.289 4.168 1.00 97.88 94 HIS A CA 1
ATOM 747 C C . HIS A 1 94 ? -9.753 7.994 3.960 1.00 97.88 94 HIS A C 1
ATOM 749 O O . HIS A 1 94 ? -10.525 8.925 3.752 1.00 97.88 94 HIS A O 1
ATOM 755 N N . LEU A 1 95 ? -10.170 6.725 4.012 1.00 97.56 95 LEU A N 1
ATOM 756 C CA . LEU A 1 95 ? -11.570 6.303 3.835 1.00 97.56 95 LEU A CA 1
ATOM 757 C C . LEU A 1 95 ? -12.141 5.586 5.067 1.00 97.56 95 LEU A C 1
ATOM 759 O O . LEU A 1 95 ? -13.357 5.489 5.217 1.00 97.56 95 LEU A O 1
ATOM 763 N N . GLY A 1 96 ? -11.277 5.103 5.962 1.00 97.56 96 GLY A N 1
ATOM 764 C CA . GLY A 1 96 ? -11.667 4.342 7.144 1.00 97.56 96 GLY A CA 1
ATOM 765 C C . GLY A 1 96 ? -11.770 2.835 6.891 1.00 97.56 96 GLY A C 1
ATOM 766 O O . GLY A 1 96 ? -11.933 2.355 5.769 1.00 97.56 96 GLY A O 1
ATOM 767 N N . ARG A 1 97 ? -11.679 2.049 7.970 1.00 97.25 97 ARG A N 1
ATOM 768 C CA . ARG A 1 97 ? -11.728 0.576 7.912 1.00 97.25 97 ARG A CA 1
ATOM 769 C C . ARG A 1 97 ? -13.094 0.033 7.466 1.00 97.25 97 ARG A C 1
ATOM 771 O O . ARG A 1 97 ? -13.156 -1.078 6.938 1.00 97.25 97 ARG A O 1
ATOM 778 N N . ASP A 1 98 ? -14.161 0.796 7.683 1.00 96.56 98 ASP A N 1
ATOM 779 C CA . ASP A 1 98 ? -15.537 0.438 7.320 1.00 96.56 98 ASP A CA 1
ATOM 780 C C . ASP A 1 98 ? -15.905 0.778 5.876 1.00 96.56 98 ASP A C 1
ATOM 782 O O . ASP A 1 98 ? -16.993 0.426 5.433 1.00 96.56 98 ASP A O 1
ATOM 786 N N . TRP A 1 99 ? -15.007 1.428 5.134 1.00 97.25 99 TRP A N 1
ATOM 787 C CA . TRP A 1 99 ? -15.241 1.710 3.728 1.00 97.25 99 TRP A CA 1
ATOM 788 C C . TRP A 1 99 ? -15.295 0.421 2.896 1.00 97.25 99 TRP A C 1
ATOM 790 O O . TRP A 1 99 ? -14.420 -0.453 3.004 1.00 97.25 99 TRP A O 1
ATOM 800 N N . GLU A 1 100 ? -16.311 0.355 2.036 1.00 96.50 100 GLU A N 1
ATOM 801 C CA . GLU A 1 100 ? -16.557 -0.719 1.080 1.00 96.50 100 GLU A CA 1
ATOM 802 C C . GLU A 1 100 ? -16.559 -0.167 -0.351 1.00 96.50 100 GLU A C 1
ATOM 804 O O . GLU A 1 100 ? -17.054 0.930 -0.619 1.00 96.50 100 GLU A O 1
ATOM 809 N N . TRP A 1 101 ? -16.014 -0.947 -1.279 1.00 97.56 101 TRP A N 1
ATOM 810 C CA . TRP A 1 101 ? -15.995 -0.647 -2.701 1.00 97.56 101 TRP A CA 1
ATOM 811 C C . TRP A 1 101 ? -17.226 -1.230 -3.397 1.00 97.56 101 TRP A C 1
ATOM 813 O O . TRP A 1 101 ? -17.642 -2.358 -3.138 1.00 97.56 101 TRP A O 1
ATOM 823 N N . THR A 1 102 ? -17.736 -0.490 -4.375 1.00 95.50 102 THR A N 1
ATOM 824 C CA . THR A 1 102 ? -18.704 -0.969 -5.370 1.00 95.50 102 THR A CA 1
ATOM 825 C C . THR A 1 102 ? -18.241 -0.581 -6.774 1.00 95.50 102 THR A C 1
ATOM 827 O O . THR A 1 102 ? -17.421 0.325 -6.940 1.00 95.50 102 THR A O 1
ATOM 830 N N . ALA A 1 103 ? -18.795 -1.201 -7.818 1.00 93.69 103 ALA A N 1
ATOM 831 C CA . ALA A 1 103 ? -18.450 -0.866 -9.205 1.00 93.69 103 ALA A CA 1
ATOM 832 C C . ALA A 1 103 ? -18.726 0.617 -9.558 1.00 93.69 103 ALA A C 1
ATOM 834 O O . ALA A 1 103 ? -18.058 1.212 -10.417 1.00 93.69 103 ALA A O 1
ATOM 835 N N . GLU A 1 104 ? -19.673 1.234 -8.852 1.00 93.56 104 GLU A N 1
ATOM 836 C CA . GLU A 1 104 ? -20.089 2.633 -8.956 1.00 93.56 104 GLU A CA 1
ATOM 837 C C . GLU A 1 104 ? -19.250 3.577 -8.085 1.00 93.56 104 GLU A C 1
ATOM 839 O O . GLU A 1 104 ? -19.446 4.789 -8.147 1.00 93.56 104 GLU A O 1
ATOM 844 N N . SER A 1 105 ? -18.304 3.065 -7.291 1.00 91.56 105 SER A N 1
ATOM 845 C CA . SER A 1 105 ? -17.444 3.894 -6.446 1.00 91.56 105 SER A CA 1
ATOM 846 C C . SER A 1 105 ? -16.619 4.853 -7.307 1.00 91.56 105 SER A C 1
ATOM 848 O O . SER A 1 105 ? -15.740 4.454 -8.077 1.00 91.56 105 SER A O 1
ATOM 850 N N . ARG A 1 106 ? -16.943 6.143 -7.207 1.00 93.06 106 ARG A N 1
ATOM 851 C CA . ARG A 1 106 ? -16.261 7.264 -7.881 1.00 93.06 106 ARG A CA 1
ATOM 852 C C . ARG A 1 106 ? -15.755 8.303 -6.884 1.00 93.06 106 ARG A C 1
ATOM 854 O O . ARG A 1 106 ? -15.502 9.439 -7.264 1.00 93.06 106 ARG A O 1
ATOM 861 N N . ASP A 1 107 ? -15.625 7.901 -5.623 1.00 94.31 107 ASP A N 1
ATOM 862 C CA . ASP A 1 107 ? -15.062 8.735 -4.572 1.00 94.31 107 ASP A CA 1
ATOM 863 C C . ASP A 1 107 ? -13.673 9.255 -4.983 1.00 94.31 107 ASP A C 1
ATOM 865 O O . ASP A 1 107 ? -12.804 8.495 -5.427 1.00 94.31 107 ASP A O 1
ATOM 869 N N . GLU A 1 108 ? -13.478 10.571 -4.882 1.00 96.94 108 GLU A N 1
ATOM 870 C CA . GLU A 1 108 ? -12.245 11.216 -5.337 1.00 96.94 108 GLU A CA 1
ATOM 871 C C . GLU A 1 108 ? -11.033 10.753 -4.528 1.00 96.94 108 GLU A C 1
ATOM 873 O O . GLU A 1 108 ? -9.941 10.607 -5.081 1.00 96.94 108 GLU A O 1
ATOM 878 N N . THR A 1 109 ? -11.215 10.503 -3.233 1.00 97.75 109 THR A N 1
ATOM 879 C CA . THR A 1 109 ? -10.158 10.034 -2.339 1.00 97.75 109 THR A CA 1
ATOM 880 C C . THR A 1 109 ? -9.745 8.614 -2.711 1.00 97.75 109 THR A C 1
ATOM 882 O O . THR A 1 109 ? -8.555 8.358 -2.884 1.00 97.75 109 THR A O 1
ATOM 885 N N . TYR A 1 110 ? -10.697 7.712 -2.960 1.00 97.88 110 TYR A N 1
ATOM 886 C CA . TYR A 1 110 ? -10.426 6.374 -3.484 1.00 97.88 110 TYR A CA 1
ATOM 887 C C . TYR A 1 110 ? -9.629 6.428 -4.791 1.00 97.88 110 TYR A C 1
ATOM 889 O O . TYR A 1 110 ? -8.575 5.800 -4.897 1.00 97.88 110 TYR A O 1
ATOM 897 N N . LEU A 1 111 ? -10.074 7.221 -5.771 1.00 97.56 111 LEU A N 1
ATOM 898 C CA . LEU A 1 111 ? -9.372 7.347 -7.052 1.00 97.56 111 LEU A CA 1
ATOM 899 C C . LEU A 1 111 ? -7.960 7.925 -6.876 1.00 97.56 111 LEU A C 1
ATOM 901 O O . LEU A 1 111 ? -7.022 7.465 -7.528 1.00 97.56 111 LEU A O 1
ATOM 905 N N . ARG A 1 112 ? -7.772 8.877 -5.953 1.00 97.50 112 ARG A N 1
ATOM 906 C CA . ARG A 1 112 ? -6.441 9.384 -5.579 1.00 97.50 112 ARG A CA 1
ATOM 907 C C . ARG A 1 112 ? -5.548 8.293 -4.996 1.00 97.50 112 ARG A C 1
ATOM 909 O O . ARG A 1 112 ? -4.351 8.321 -5.276 1.00 97.50 112 ARG A O 1
ATOM 916 N N . ILE A 1 113 ? -6.086 7.355 -4.218 1.00 98.25 113 ILE A N 1
ATOM 917 C CA . ILE A 1 113 ? -5.323 6.206 -3.708 1.00 98.25 113 ILE A CA 1
ATOM 918 C C . ILE A 1 113 ? -4.950 5.286 -4.870 1.00 98.25 113 ILE A C 1
ATOM 920 O O . ILE A 1 113 ? -3.769 5.019 -5.063 1.00 98.25 113 ILE A O 1
ATOM 924 N N . VAL A 1 114 ? -5.919 4.851 -5.684 1.00 97.56 114 VAL A N 1
ATOM 925 C CA . VAL A 1 114 ? -5.679 3.910 -6.797 1.00 97.56 114 VAL A CA 1
ATOM 926 C C . VAL A 1 114 ? -4.633 4.439 -7.776 1.00 97.56 114 VAL A C 1
ATOM 928 O O . VAL A 1 114 ? -3.692 3.722 -8.120 1.00 97.56 114 VAL A O 1
ATOM 931 N N . ASN A 1 115 ? -4.748 5.708 -8.171 1.00 97.44 115 ASN A N 1
ATOM 932 C CA . ASN A 1 115 ? -3.850 6.329 -9.146 1.00 97.44 115 ASN A CA 1
ATOM 933 C C . ASN A 1 115 ? -2.388 6.375 -8.676 1.00 97.44 115 ASN A C 1
ATOM 935 O O . ASN A 1 115 ? -1.485 6.484 -9.499 1.00 97.44 115 ASN A O 1
ATOM 939 N N . ARG A 1 116 ? -2.119 6.248 -7.370 1.00 98.06 116 ARG A N 1
ATOM 940 C CA . ARG A 1 116 ? -0.745 6.200 -6.849 1.00 98.06 116 ARG A CA 1
ATOM 941 C C . ARG A 1 116 ? -0.031 4.880 -7.104 1.00 98.06 116 ARG A C 1
ATOM 943 O O . ARG A 1 116 ? 1.196 4.853 -7.040 1.00 98.06 116 ARG A O 1
ATOM 950 N N . PHE A 1 117 ? -0.774 3.820 -7.411 1.00 98.31 117 PHE A N 1
ATOM 951 C CA . PHE A 1 117 ? -0.246 2.476 -7.659 1.00 98.31 117 PHE A CA 1
ATOM 952 C C . PHE A 1 117 ? -0.271 2.079 -9.137 1.00 98.31 117 PHE A C 1
ATOM 954 O O . PHE A 1 117 ? 0.125 0.959 -9.466 1.00 98.31 117 PHE A O 1
ATOM 961 N N . GLU A 1 118 ? -0.726 2.971 -10.025 1.00 97.00 118 GLU A N 1
ATOM 962 C CA . GLU A 1 118 ? -0.714 2.742 -11.469 1.00 97.00 118 GLU A CA 1
ATOM 963 C C . GLU A 1 118 ? 0.704 2.393 -11.946 1.00 97.00 118 GLU A C 1
ATOM 965 O O . GLU A 1 118 ? 1.689 2.943 -11.458 1.00 97.00 118 GLU A O 1
ATOM 970 N N . ASP A 1 119 ? 0.835 1.490 -12.922 1.00 96.56 119 ASP A N 1
ATOM 971 C CA . ASP A 1 119 ? 2.119 1.102 -13.523 1.00 96.56 119 ASP A CA 1
ATOM 972 C C . ASP A 1 119 ? 2.652 2.166 -14.496 1.00 96.56 119 ASP A C 1
ATOM 974 O O . ASP A 1 119 ? 2.946 1.909 -15.668 1.00 96.56 119 ASP A O 1
ATOM 978 N N . ASN A 1 120 ? 2.767 3.384 -13.979 1.00 93.56 120 ASN A N 1
ATOM 979 C CA . ASN A 1 120 ? 3.245 4.578 -14.643 1.00 93.56 120 ASN A CA 1
ATOM 980 C C . ASN A 1 120 ? 4.329 5.232 -13.778 1.00 93.56 120 ASN A C 1
ATOM 982 O O . ASN A 1 120 ? 4.171 5.387 -12.571 1.00 93.56 120 ASN A O 1
ATOM 986 N N . LYS A 1 121 ? 5.416 5.692 -14.405 1.00 93.44 121 LYS A N 1
ATOM 987 C CA . LYS A 1 121 ? 6.538 6.362 -13.728 1.00 93.44 121 LYS A CA 1
ATOM 988 C C . LYS A 1 121 ? 6.113 7.595 -12.920 1.00 93.44 121 LYS A C 1
ATOM 990 O O . LYS A 1 121 ? 6.804 7.941 -11.968 1.00 93.44 121 LYS A O 1
ATOM 995 N N . ALA A 1 122 ? 5.019 8.256 -13.300 1.00 95.31 122 ALA A N 1
ATOM 996 C CA . ALA A 1 122 ? 4.491 9.417 -12.585 1.00 95.31 122 ALA A CA 1
ATOM 997 C C . ALA A 1 122 ? 3.799 9.058 -11.259 1.00 95.31 122 ALA A C 1
ATOM 999 O O . ALA A 1 122 ? 3.689 9.912 -10.383 1.00 95.31 122 ALA A O 1
ATOM 1000 N N . ALA A 1 123 ? 3.332 7.816 -11.102 1.00 97.62 123 ALA A N 1
ATOM 1001 C CA . ALA A 1 123 ? 2.654 7.382 -9.892 1.00 97.62 123 ALA A CA 1
ATOM 1002 C C . ALA A 1 123 ? 3.689 7.032 -8.797 1.00 97.62 123 ALA A C 1
ATOM 1004 O O . ALA A 1 123 ? 4.601 6.232 -9.052 1.00 97.62 123 ALA A O 1
ATOM 1005 N N . PRO A 1 124 ? 3.576 7.617 -7.585 1.00 97.62 124 PRO A N 1
ATOM 1006 C CA . PRO A 1 124 ? 4.620 7.568 -6.555 1.00 97.62 124 PRO A CA 1
ATOM 1007 C C . PRO A 1 124 ? 4.887 6.160 -6.015 1.00 97.62 124 PRO A C 1
ATOM 1009 O O . PRO A 1 124 ? 6.016 5.845 -5.649 1.00 97.62 124 PRO A O 1
ATOM 1012 N N . PHE A 1 125 ? 3.874 5.292 -6.009 1.00 98.44 125 PHE A N 1
ATOM 1013 C CA . PHE A 1 125 ? 3.965 3.913 -5.522 1.00 98.44 125 PHE A CA 1
ATOM 1014 C C . PHE A 1 125 ? 3.803 2.899 -6.658 1.00 98.44 125 PHE A C 1
ATOM 1016 O O . PHE A 1 125 ? 3.422 1.748 -6.431 1.00 98.44 125 PHE A O 1
ATOM 1023 N N . SER A 1 126 ? 4.082 3.321 -7.894 1.00 98.31 126 SER A N 1
ATOM 1024 C CA . SER A 1 126 ? 4.129 2.434 -9.054 1.00 98.31 126 SER A CA 1
ATOM 1025 C C . SER A 1 126 ? 5.196 1.357 -8.895 1.00 98.31 126 SER A C 1
ATOM 1027 O O . SER A 1 126 ? 6.200 1.527 -8.195 1.00 98.31 126 SER A O 1
ATOM 1029 N N . LEU A 1 127 ? 5.028 0.261 -9.634 1.00 98.19 127 LEU A N 1
ATOM 1030 C CA . LEU A 1 127 ? 6.064 -0.759 -9.768 1.00 98.19 127 LEU A CA 1
ATOM 1031 C C . LEU A 1 127 ? 7.407 -0.143 -10.211 1.00 98.19 127 LEU A C 1
ATOM 1033 O O . LEU A 1 127 ? 8.461 -0.559 -9.732 1.00 98.19 127 LEU A O 1
ATOM 1037 N N . HIS A 1 128 ? 7.374 0.867 -11.089 1.00 98.06 128 HIS A N 1
ATOM 1038 C CA . HIS A 1 128 ? 8.560 1.586 -11.556 1.00 98.06 128 HIS A CA 1
ATOM 1039 C C . HIS A 1 128 ? 9.312 2.240 -10.403 1.00 98.06 128 HIS A C 1
ATOM 1041 O O . HIS A 1 128 ? 10.516 2.031 -10.278 1.00 98.06 128 HIS A O 1
ATOM 1047 N N . GLN A 1 129 ? 8.609 3.004 -9.564 1.00 98.25 129 GLN A N 1
ATOM 1048 C CA . GLN A 1 129 ? 9.225 3.712 -8.443 1.00 98.25 129 GLN A CA 1
ATOM 1049 C C . GLN A 1 129 ? 9.751 2.741 -7.386 1.00 98.25 129 GLN A C 1
ATOM 1051 O O . GLN A 1 129 ? 10.856 2.932 -6.879 1.00 98.25 129 GLN A O 1
ATOM 1056 N N . ILE A 1 130 ? 9.029 1.649 -7.117 1.00 98.44 130 ILE A N 1
ATOM 1057 C CA . ILE A 1 130 ? 9.478 0.615 -6.174 1.00 98.44 130 ILE A CA 1
ATOM 1058 C C . ILE A 1 130 ? 10.750 -0.074 -6.683 1.00 98.44 130 ILE A C 1
ATOM 1060 O O . ILE A 1 130 ? 11.723 -0.194 -5.940 1.00 98.44 130 ILE A O 1
ATOM 1064 N N . ALA A 1 131 ? 10.782 -0.489 -7.951 1.00 98.06 131 ALA A N 1
ATOM 1065 C CA . ALA A 1 131 ? 11.941 -1.171 -8.521 1.00 98.06 131 ALA A CA 1
ATOM 1066 C C . ALA A 1 131 ? 13.180 -0.258 -8.587 1.00 98.06 131 ALA A C 1
ATOM 1068 O O . ALA A 1 131 ? 14.264 -0.670 -8.182 1.00 98.06 131 ALA A O 1
ATOM 1069 N N . LEU A 1 132 ? 13.024 0.994 -9.032 1.00 97.69 132 LEU A N 1
ATOM 1070 C CA . LEU A 1 132 ? 14.130 1.960 -9.123 1.00 97.69 132 LEU A CA 1
ATOM 1071 C C . LEU A 1 132 ? 14.643 2.400 -7.745 1.00 97.69 132 LEU A C 1
ATOM 1073 O O . LEU A 1 132 ? 15.846 2.597 -7.552 1.00 97.69 132 LEU A O 1
ATOM 1077 N N . THR A 1 133 ? 13.754 2.518 -6.759 1.00 98.00 133 THR A N 1
ATOM 1078 C CA . THR A 1 133 ? 14.162 2.810 -5.378 1.00 98.00 133 THR A CA 1
ATOM 1079 C C . THR A 1 133 ? 14.891 1.621 -4.758 1.00 98.00 133 THR A C 1
ATOM 1081 O O . THR A 1 133 ? 15.889 1.814 -4.067 1.00 98.00 133 THR A O 1
ATOM 1084 N N . GLY A 1 134 ? 14.463 0.386 -5.038 1.00 97.75 134 GLY A N 1
ATOM 1085 C CA . GLY A 1 134 ? 15.202 -0.808 -4.621 1.00 97.75 134 GLY A CA 1
ATOM 1086 C C . GLY A 1 134 ? 16.595 -0.894 -5.246 1.00 97.75 134 GLY A C 1
ATOM 1087 O O . GLY A 1 134 ? 17.556 -1.199 -4.545 1.00 97.75 134 GLY A O 1
ATOM 1088 N N . GLU A 1 135 ? 16.734 -0.536 -6.522 1.00 96.62 135 GLU A N 1
ATOM 1089 C CA . GLU A 1 135 ? 18.033 -0.527 -7.206 1.00 96.62 135 GLU A CA 1
ATOM 1090 C C . GLU A 1 135 ? 18.990 0.506 -6.620 1.00 96.62 135 GLU A C 1
ATOM 1092 O O . GLU A 1 135 ? 20.138 0.191 -6.315 1.00 96.62 135 GLU A O 1
ATOM 1097 N N . SER A 1 136 ? 18.506 1.728 -6.412 1.00 95.94 136 SER A N 1
ATOM 1098 C CA . SER A 1 136 ? 19.336 2.831 -5.918 1.00 95.94 136 SER A CA 1
ATOM 1099 C C . SER A 1 136 ? 19.642 2.772 -4.421 1.00 95.94 136 SER A C 1
ATOM 1101 O O . SER A 1 136 ? 20.589 3.423 -3.985 1.00 95.94 136 SER A O 1
ATOM 1103 N N . SER A 1 137 ? 18.851 2.046 -3.623 1.00 95.88 137 SER A N 1
ATOM 1104 C CA . SER A 1 137 ? 18.916 2.170 -2.161 1.00 95.88 137 SER A CA 1
ATOM 1105 C C . SER A 1 137 ? 18.947 0.862 -1.371 1.00 95.88 137 SER A C 1
ATOM 1107 O O . SER A 1 137 ? 19.246 0.912 -0.181 1.00 95.88 137 SER A O 1
ATOM 1109 N N . GLU A 1 138 ? 18.656 -0.277 -2.004 1.00 95.19 138 GLU A N 1
ATOM 1110 C CA . GLU A 1 138 ? 18.685 -1.618 -1.394 1.00 95.19 138 GLU A CA 1
ATOM 1111 C C . GLU A 1 138 ? 19.524 -2.615 -2.219 1.00 95.19 138 GLU A C 1
ATOM 1113 O O . GLU A 1 138 ? 19.448 -3.824 -2.001 1.00 95.19 138 GLU A O 1
ATOM 1118 N N . GLU A 1 139 ? 20.286 -2.119 -3.202 1.00 94.62 139 GLU A N 1
ATOM 1119 C CA . GLU A 1 139 ? 21.136 -2.913 -4.102 1.00 94.62 139 GLU A CA 1
ATOM 1120 C C . GLU A 1 139 ? 20.373 -4.018 -4.863 1.00 94.62 139 GLU A C 1
ATOM 1122 O O . GLU A 1 139 ? 20.938 -5.052 -5.221 1.00 94.62 139 GLU A O 1
ATOM 1127 N N . LYS A 1 140 ? 19.077 -3.801 -5.133 1.00 96.38 140 LYS A N 1
ATOM 1128 C CA . LYS A 1 140 ? 18.225 -4.735 -5.885 1.00 96.38 140 LYS A CA 1
ATOM 1129 C C . LYS A 1 140 ? 18.009 -4.280 -7.313 1.00 96.38 140 LYS A C 1
ATOM 1131 O O . LYS A 1 140 ? 17.246 -3.350 -7.556 1.00 96.38 140 LYS A O 1
ATOM 1136 N N . ARG A 1 141 ? 18.619 -4.965 -8.275 1.00 95.88 141 ARG A N 1
ATOM 1137 C CA . ARG A 1 141 ? 18.463 -4.610 -9.692 1.00 95.88 141 ARG A CA 1
ATOM 1138 C C . ARG A 1 141 ? 17.011 -4.763 -10.130 1.00 95.88 141 ARG A C 1
ATOM 1140 O O . ARG A 1 141 ? 16.285 -5.637 -9.652 1.00 95.88 141 ARG A O 1
ATOM 1147 N N . VAL A 1 142 ? 16.596 -3.954 -11.102 1.00 96.88 142 VAL A N 1
ATOM 1148 C CA . VAL A 1 142 ? 15.282 -4.136 -11.733 1.00 96.88 142 VAL A CA 1
ATOM 1149 C C . VAL A 1 142 ? 15.185 -5.554 -12.308 1.00 96.88 142 VAL A C 1
ATOM 1151 O O . VAL A 1 142 ? 16.035 -5.959 -13.099 1.00 96.88 142 VAL A O 1
ATOM 1154 N N . GLY A 1 143 ? 14.149 -6.303 -11.919 1.00 95.38 143 GLY A N 1
ATOM 1155 C CA . GLY A 1 143 ? 13.996 -7.718 -12.277 1.00 95.38 143 GLY A CA 1
ATOM 1156 C C . GLY A 1 143 ? 14.320 -8.701 -11.145 1.00 95.38 143 GLY A C 1
ATOM 1157 O O . GLY A 1 143 ? 14.020 -9.887 -11.275 1.00 95.38 143 GLY A O 1
ATOM 1158 N N . GLU A 1 144 ? 14.904 -8.245 -10.034 1.00 95.44 144 GLU A N 1
ATOM 1159 C CA . GLU A 1 144 ? 15.218 -9.101 -8.888 1.00 95.44 144 GLU A CA 1
ATOM 1160 C C . GLU A 1 144 ? 14.070 -9.207 -7.882 1.00 95.44 144 GLU A C 1
ATOM 1162 O O . GLU A 1 144 ? 13.230 -8.320 -7.733 1.00 95.44 144 GLU A O 1
ATOM 1167 N N . TRP A 1 145 ? 14.063 -10.322 -7.152 1.00 94.25 145 TRP A N 1
ATOM 1168 C CA . TRP A 1 145 ? 13.079 -10.588 -6.111 1.00 94.25 145 TRP A CA 1
ATOM 1169 C C . TRP A 1 145 ? 13.418 -9.825 -4.832 1.00 94.25 145 TRP A C 1
ATOM 1171 O O . TRP A 1 145 ? 14.562 -9.828 -4.360 1.00 94.25 145 TRP A O 1
ATOM 1181 N N . PHE A 1 146 ? 12.396 -9.213 -4.233 1.00 97.94 146 PHE A N 1
ATOM 1182 C CA . PHE A 1 146 ? 12.510 -8.568 -2.928 1.00 97.94 146 PHE A C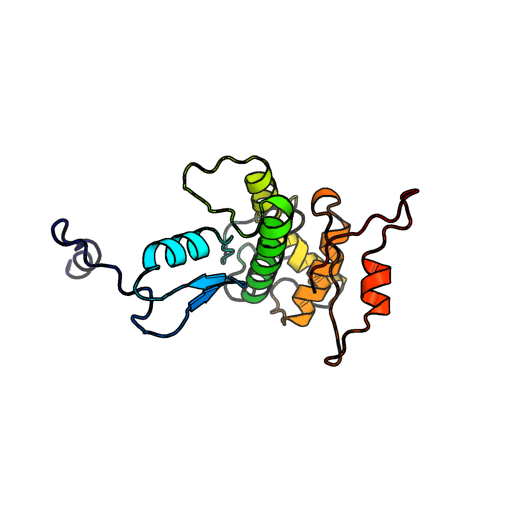A 1
ATOM 1183 C C . PHE A 1 146 ? 12.087 -9.539 -1.826 1.00 97.94 146 PHE A C 1
ATOM 1185 O O . PHE A 1 146 ? 11.199 -10.371 -2.017 1.00 97.94 146 PHE A O 1
ATOM 1192 N N . GLY A 1 147 ? 12.701 -9.393 -0.651 1.00 97.81 147 GLY A N 1
ATOM 1193 C CA . GLY A 1 147 ? 12.143 -9.915 0.594 1.00 97.81 147 GLY A CA 1
ATOM 1194 C C . GLY A 1 147 ? 11.190 -8.901 1.247 1.00 97.81 147 GLY A C 1
ATOM 1195 O O . GLY A 1 147 ? 11.197 -7.728 0.857 1.00 97.81 147 GLY A O 1
ATOM 1196 N N . PRO A 1 148 ? 10.415 -9.312 2.270 1.00 97.94 148 PRO A N 1
ATOM 1197 C CA . PRO A 1 148 ? 9.500 -8.419 2.988 1.00 97.94 148 PRO A CA 1
ATOM 1198 C C . PRO A 1 148 ? 10.183 -7.171 3.567 1.00 97.94 148 PRO A C 1
ATOM 1200 O O . PRO A 1 148 ? 9.700 -6.060 3.376 1.00 97.94 148 PRO A O 1
ATOM 1203 N N . ASN A 1 149 ? 11.353 -7.329 4.198 1.00 97.56 149 ASN A N 1
ATOM 1204 C CA . ASN A 1 149 ? 12.102 -6.191 4.740 1.00 97.56 149 ASN A CA 1
ATOM 1205 C C . ASN A 1 149 ? 12.511 -5.201 3.637 1.00 97.56 149 ASN A C 1
ATOM 1207 O O . ASN A 1 149 ? 12.296 -4.004 3.771 1.00 97.56 149 ASN A O 1
ATOM 1211 N N . THR A 1 150 ? 13.041 -5.695 2.516 1.00 98.25 150 THR A N 1
ATOM 1212 C CA . THR A 1 150 ? 13.476 -4.846 1.399 1.00 98.25 150 THR A CA 1
ATOM 1213 C C . THR A 1 150 ? 12.334 -3.991 0.856 1.00 98.25 150 THR A C 1
ATOM 1215 O O . THR A 1 150 ? 12.503 -2.787 0.678 1.00 98.25 150 THR A O 1
ATOM 1218 N N . VAL A 1 151 ? 11.155 -4.581 0.615 1.00 98.44 151 VAL A N 1
ATOM 1219 C CA . VAL A 1 151 ? 10.014 -3.794 0.126 1.00 98.44 151 VAL A CA 1
ATOM 1220 C C . VAL A 1 151 ? 9.542 -2.787 1.178 1.00 98.44 151 VAL A C 1
ATOM 1222 O O . VAL A 1 151 ? 9.259 -1.649 0.818 1.00 98.44 151 VAL A O 1
ATOM 1225 N N . ALA A 1 152 ? 9.551 -3.137 2.468 1.00 98.44 152 ALA A N 1
ATOM 1226 C CA . ALA A 1 152 ? 9.202 -2.207 3.543 1.00 98.44 152 ALA A CA 1
ATOM 1227 C C . ALA A 1 152 ? 10.157 -0.998 3.606 1.00 98.44 152 ALA A C 1
ATOM 1229 O O . ALA A 1 152 ? 9.701 0.144 3.687 1.00 98.44 152 ALA A O 1
ATOM 1230 N N . GLN A 1 153 ? 11.472 -1.219 3.480 1.00 98.31 153 GLN A N 1
ATOM 1231 C CA . GLN A 1 153 ? 12.468 -0.138 3.441 1.00 98.31 153 GLN A CA 1
ATOM 1232 C C . GLN A 1 153 ? 12.304 0.762 2.209 1.00 98.31 153 GLN A C 1
ATOM 1234 O O . GLN A 1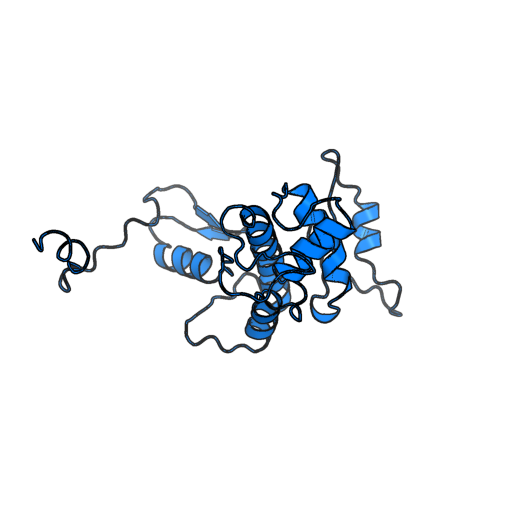 153 ? 12.420 1.987 2.307 1.00 98.31 153 GLN A O 1
ATOM 1239 N N . VAL A 1 154 ? 11.977 0.179 1.052 1.00 98.56 154 VAL A N 1
ATOM 1240 C CA . VAL A 1 154 ? 11.669 0.945 -0.162 1.00 98.56 154 VAL A CA 1
ATOM 1241 C C . VAL A 1 154 ? 10.425 1.810 0.033 1.00 98.56 154 VAL A C 1
ATOM 1243 O O . VAL A 1 154 ? 10.472 3.009 -0.242 1.00 98.56 154 VAL A O 1
ATOM 1246 N N . LEU A 1 155 ? 9.332 1.247 0.555 1.00 98.44 155 LEU A N 1
ATOM 1247 C CA . LEU A 1 155 ? 8.103 2.001 0.815 1.00 98.44 155 LEU A CA 1
ATOM 1248 C C . LEU A 1 155 ? 8.345 3.130 1.825 1.00 98.44 155 LEU A C 1
ATOM 1250 O O . LEU A 1 155 ? 7.899 4.251 1.591 1.00 98.44 155 LEU A O 1
ATOM 1254 N N . LYS A 1 156 ? 9.144 2.887 2.873 1.00 98.06 156 LYS A N 1
ATOM 1255 C CA . LYS A 1 156 ? 9.570 3.908 3.847 1.00 98.06 156 LYS A CA 1
ATOM 1256 C C . LYS A 1 156 ? 10.275 5.108 3.216 1.00 98.06 156 LYS A C 1
ATOM 1258 O O . LYS A 1 156 ? 10.180 6.221 3.736 1.00 98.06 156 LYS A O 1
ATOM 1263 N N . LYS A 1 157 ? 10.992 4.906 2.111 1.00 97.88 157 LYS A N 1
ATOM 1264 C CA . LYS A 1 157 ? 11.617 5.993 1.347 1.00 97.88 157 LYS A CA 1
ATOM 1265 C C . LYS A 1 157 ? 10.599 6.670 0.431 1.00 97.88 157 LYS A C 1
ATOM 1267 O O . LYS A 1 157 ? 10.547 7.894 0.412 1.00 97.88 157 LYS A O 1
ATOM 1272 N N . LEU A 1 158 ? 9.773 5.892 -0.271 1.00 97.94 158 LEU A N 1
ATOM 1273 C CA . LEU A 1 158 ? 8.802 6.405 -1.242 1.00 97.94 158 LEU A CA 1
ATOM 1274 C C . LEU A 1 158 ? 7.733 7.310 -0.625 1.00 97.94 158 LEU A C 1
ATOM 1276 O O . LEU A 1 158 ? 7.415 8.338 -1.216 1.00 97.94 158 LEU A O 1
ATOM 1280 N N . VAL A 1 159 ? 7.214 6.983 0.565 1.00 97.38 159 VAL A N 1
ATOM 1281 C CA . VAL A 1 159 ? 6.167 7.797 1.221 1.00 97.38 159 VAL A CA 1
ATOM 1282 C C . VAL A 1 159 ? 6.610 9.238 1.497 1.00 97.38 159 VAL A C 1
ATOM 1284 O O . VAL A 1 159 ? 5.782 10.137 1.543 1.00 97.38 159 VAL A O 1
ATOM 1287 N N . LYS A 1 160 ? 7.923 9.489 1.602 1.00 95.50 160 LYS A N 1
ATOM 1288 C CA . LYS A 1 160 ? 8.480 10.834 1.818 1.00 95.50 160 LYS A CA 1
ATOM 1289 C C . LYS A 1 160 ? 8.359 11.750 0.599 1.00 95.50 160 LYS A C 1
ATOM 1291 O O . LYS A 1 160 ? 8.592 12.944 0.731 1.00 95.50 160 LYS A O 1
ATOM 1296 N N . PHE A 1 161 ? 8.061 11.198 -0.577 1.00 95.75 161 PHE A N 1
ATOM 1297 C CA . PHE A 1 161 ? 7.939 11.947 -1.830 1.00 95.75 161 PHE A CA 1
ATOM 1298 C C . PHE A 1 161 ? 6.482 12.213 -2.232 1.00 95.75 161 PHE A C 1
ATOM 1300 O O . PHE A 1 161 ? 6.240 12.763 -3.304 1.00 95.75 161 PHE A O 1
ATOM 1307 N N . ASP A 1 162 ? 5.512 11.823 -1.401 1.00 95.75 162 ASP A N 1
ATOM 1308 C CA . ASP A 1 162 ? 4.089 12.064 -1.637 1.00 95.75 162 ASP A CA 1
ATOM 1309 C C . ASP A 1 162 ? 3.435 12.668 -0.391 1.00 95.75 162 ASP A C 1
ATOM 1311 O O . ASP A 1 162 ? 2.856 11.959 0.426 1.00 95.75 162 ASP A O 1
ATOM 1315 N N . ASP A 1 163 ? 3.483 13.994 -0.257 1.00 93.50 163 ASP A N 1
ATOM 1316 C CA . ASP A 1 163 ? 2.971 14.703 0.928 1.00 93.50 163 ASP A CA 1
ATOM 1317 C C . ASP A 1 163 ? 1.497 14.394 1.239 1.00 93.50 163 ASP A C 1
ATOM 1319 O O . ASP A 1 163 ? 1.076 14.403 2.394 1.00 93.50 163 ASP A O 1
ATOM 1323 N N . TRP A 1 164 ? 0.700 14.077 0.215 1.00 95.69 164 TRP A N 1
ATOM 1324 C CA . TRP A 1 164 ? -0.716 13.757 0.384 1.00 95.69 164 TRP A CA 1
ATOM 1325 C C . TRP A 1 164 ? -0.951 12.448 1.142 1.00 95.69 164 TRP A C 1
ATOM 1327 O O . TRP A 1 164 ? -1.954 12.343 1.848 1.00 95.69 164 TRP A O 1
ATOM 1337 N N . CYS A 1 165 ? -0.066 11.446 1.016 1.00 93.81 165 CYS A N 1
ATOM 1338 C CA . CYS A 1 165 ? -0.275 10.176 1.712 1.00 93.81 165 CYS A CA 1
ATOM 1339 C C . CYS A 1 165 ? -0.276 10.356 3.232 1.00 93.81 165 CYS A C 1
ATOM 1341 O O . CYS A 1 165 ? -0.994 9.622 3.910 1.00 93.81 165 CYS A O 1
ATOM 1343 N N . SER A 1 166 ? 0.467 11.357 3.728 1.00 92.00 166 SER A N 1
ATOM 1344 C CA . SER A 1 166 ? 0.554 11.753 5.135 1.00 92.00 166 SER A CA 1
ATOM 1345 C C . SER A 1 166 ? 0.768 10.561 6.077 1.00 92.00 166 SER A C 1
ATOM 1347 O O . SER A 1 166 ? 0.157 10.464 7.137 1.00 92.00 166 SER A O 1
ATOM 1349 N N . VAL A 1 167 ? 1.615 9.613 5.668 1.00 94.81 167 VAL A N 1
ATOM 1350 C CA . VAL A 1 167 ? 1.961 8.430 6.462 1.00 94.81 167 VAL A CA 1
ATOM 1351 C C . VAL A 1 167 ? 3.470 8.346 6.633 1.00 94.81 167 VAL A C 1
ATOM 1353 O O . VAL A 1 167 ? 4.239 8.580 5.699 1.00 94.81 167 VAL A O 1
ATOM 1356 N N . VAL A 1 168 ? 3.903 7.988 7.836 1.00 96.19 168 VAL A N 1
ATOM 1357 C CA . VAL A 1 168 ? 5.286 7.608 8.117 1.00 96.19 168 VAL A CA 1
ATOM 1358 C C . VAL A 1 168 ? 5.379 6.093 8.224 1.00 96.19 168 VAL A C 1
ATOM 1360 O O . VAL A 1 168 ? 4.453 5.438 8.693 1.00 96.19 168 VAL A O 1
ATOM 1363 N N . VAL A 1 169 ? 6.493 5.520 7.773 1.00 97.31 169 VAL A N 1
ATOM 1364 C CA . VAL A 1 169 ? 6.729 4.073 7.856 1.00 97.31 169 VAL A CA 1
ATOM 1365 C C . VAL A 1 169 ? 7.882 3.817 8.816 1.00 97.31 169 VAL A C 1
ATOM 1367 O O . VAL A 1 169 ? 9.003 4.294 8.597 1.00 97.31 169 VAL A O 1
ATOM 1370 N N . HIS A 1 170 ? 7.621 3.043 9.861 1.00 96.88 170 HIS A N 1
ATOM 1371 C CA . HIS A 1 170 ? 8.657 2.477 10.714 1.00 96.88 170 HIS A CA 1
ATOM 1372 C C . HIS A 1 170 ? 8.857 1.014 10.322 1.00 96.88 170 HIS A C 1
ATOM 1374 O O . HIS A 1 170 ? 7.906 0.332 9.980 1.00 96.88 170 HIS A O 1
ATOM 1380 N N . VAL A 1 171 ? 10.101 0.542 10.332 1.00 97.19 171 VAL A N 1
ATOM 1381 C CA . VAL A 1 171 ? 10.415 -0.867 10.069 1.00 97.19 171 VAL A CA 1
ATOM 1382 C C . VAL A 1 171 ? 11.183 -1.349 11.281 1.00 97.19 171 VAL A C 1
ATOM 1384 O O . VAL A 1 171 ? 12.361 -1.021 11.423 1.00 97.19 171 VAL A O 1
ATOM 1387 N N . ALA A 1 172 ? 10.492 -2.061 12.168 1.00 95.75 172 ALA A N 1
ATOM 1388 C CA . ALA A 1 172 ? 11.085 -2.602 13.381 1.00 95.75 172 ALA A CA 1
ATOM 1389 C C . ALA A 1 172 ? 12.009 -3.775 13.029 1.00 95.75 172 ALA A C 1
ATOM 1391 O O . ALA A 1 172 ? 11.594 -4.739 12.379 1.00 95.75 172 ALA A O 1
ATOM 1392 N N . LEU A 1 173 ? 13.269 -3.685 13.448 1.00 94.31 173 LEU A N 1
ATOM 1393 C CA . LEU A 1 173 ? 14.277 -4.723 13.242 1.00 94.31 173 LEU A CA 1
ATOM 1394 C C . LEU A 1 173 ? 14.536 -5.473 14.553 1.00 94.31 173 LEU A C 1
ATOM 1396 O O . LEU A 1 173 ? 14.086 -5.068 15.623 1.00 94.31 173 LEU A O 1
ATOM 1400 N N . ASP A 1 174 ? 15.210 -6.619 14.462 1.00 94.69 174 ASP A N 1
ATOM 1401 C CA . ASP A 1 174 ? 15.649 -7.397 15.629 1.00 94.69 174 ASP A CA 1
ATOM 1402 C C . ASP A 1 174 ? 14.519 -7.784 16.603 1.00 94.69 174 ASP A C 1
ATOM 1404 O O . ASP A 1 174 ? 14.721 -7.933 17.808 1.00 94.69 174 ASP A O 1
ATOM 1408 N N . SER A 1 175 ? 13.302 -7.958 16.068 1.00 93.88 175 SER A N 1
ATOM 1409 C CA . SER A 1 175 ? 12.085 -8.289 16.831 1.00 93.88 175 SER A CA 1
ATOM 1410 C C . SER A 1 175 ? 11.793 -7.326 17.992 1.00 93.88 175 SER A C 1
ATOM 1412 O O . SER A 1 175 ? 11.139 -7.710 18.961 1.00 93.88 175 SER A O 1
ATOM 1414 N N . THR A 1 176 ? 12.277 -6.084 17.905 1.00 95.38 176 THR A N 1
ATOM 1415 C CA . THR A 1 176 ? 12.175 -5.081 18.968 1.00 95.38 176 THR A CA 1
ATOM 1416 C C . THR A 1 176 ? 11.574 -3.796 18.413 1.00 95.38 176 THR A C 1
ATOM 1418 O O . THR A 1 176 ? 12.000 -3.302 17.373 1.00 95.38 176 THR A O 1
ATOM 1421 N N . LEU A 1 177 ? 10.589 -3.239 19.120 1.00 96.00 177 LEU A N 1
ATOM 1422 C CA . LEU A 1 177 ? 9.999 -1.942 18.800 1.00 96.00 177 LEU A CA 1
ATOM 1423 C C . LEU A 1 177 ? 10.478 -0.898 19.807 1.00 96.00 177 LEU A C 1
ATOM 1425 O O . LEU A 1 177 ? 10.047 -0.904 20.960 1.00 96.00 177 LEU A O 1
ATOM 1429 N N . ALA A 1 178 ? 11.348 0.008 19.367 1.00 94.62 178 ALA A N 1
ATOM 1430 C CA . ALA A 1 178 ? 11.739 1.163 20.161 1.00 94.62 178 ALA A CA 1
ATOM 1431 C C . ALA A 1 178 ? 10.619 2.214 20.110 1.00 94.62 178 ALA A C 1
ATOM 1433 O O . ALA A 1 178 ? 10.453 2.924 19.119 1.00 94.62 178 ALA A O 1
ATOM 1434 N N . THR A 1 179 ? 9.824 2.305 21.178 1.00 94.94 179 THR A N 1
ATOM 1435 C CA . THR A 1 179 ? 8.672 3.220 21.239 1.00 94.94 179 THR A CA 1
ATOM 1436 C C . THR A 1 179 ? 9.072 4.681 21.080 1.00 94.94 179 THR A C 1
ATOM 1438 O O . THR A 1 179 ? 8.338 5.442 20.460 1.00 94.94 179 THR A O 1
ATOM 1441 N N . ASP A 1 180 ? 10.245 5.059 21.581 1.00 94.81 180 ASP A N 1
ATOM 1442 C CA . ASP A 1 180 ? 10.736 6.437 21.514 1.00 94.81 180 ASP A CA 1
ATOM 1443 C C . ASP A 1 180 ? 11.026 6.857 20.063 1.00 94.81 180 ASP A C 1
ATOM 1445 O O . ASP A 1 180 ? 10.677 7.964 19.661 1.00 94.81 180 ASP A O 1
ATOM 1449 N N . GLU A 1 181 ? 11.562 5.945 19.242 1.00 92.94 181 GLU A N 1
ATOM 1450 C CA . GLU A 1 181 ? 11.781 6.185 17.808 1.00 92.94 181 GLU A CA 1
ATOM 1451 C C . GLU A 1 181 ? 10.462 6.322 17.046 1.00 92.94 181 GLU A C 1
ATOM 1453 O O . GLU A 1 181 ? 10.356 7.111 16.107 1.00 92.94 181 GLU A O 1
ATOM 1458 N N . VAL A 1 182 ? 9.447 5.546 17.437 1.00 94.38 182 VAL A N 1
ATOM 1459 C CA . VAL A 1 182 ? 8.108 5.638 16.850 1.00 94.38 182 VAL A CA 1
ATOM 1460 C C . VAL A 1 182 ? 7.475 6.987 17.169 1.00 94.38 182 VAL A C 1
ATOM 1462 O O . VAL A 1 182 ? 6.963 7.639 16.261 1.00 94.38 182 VAL A O 1
ATOM 1465 N N . VAL A 1 183 ? 7.522 7.409 18.434 1.00 93.62 183 VAL A N 1
ATOM 1466 C CA . VAL A 1 183 ? 6.982 8.702 18.869 1.00 93.62 183 VAL A CA 1
ATOM 1467 C C . VAL A 1 183 ? 7.690 9.836 18.134 1.00 93.62 183 VAL A C 1
ATOM 1469 O O . VAL A 1 183 ? 7.020 10.652 17.508 1.00 93.62 183 VAL A O 1
ATOM 1472 N N . GLU A 1 184 ? 9.024 9.833 18.103 1.00 92.81 184 GLU A N 1
ATOM 1473 C CA . GLU A 1 184 ? 9.785 10.866 17.398 1.00 92.81 184 GLU A CA 1
ATOM 1474 C C . GLU A 1 184 ? 9.470 10.910 15.894 1.00 92.81 184 GLU A C 1
ATOM 1476 O O . GLU A 1 184 ? 9.393 11.993 15.314 1.00 92.81 184 GLU A O 1
ATOM 1481 N N . LEU A 1 185 ? 9.276 9.755 15.252 1.00 92.69 185 LEU A N 1
ATOM 1482 C CA . LEU A 1 185 ? 8.944 9.690 13.829 1.00 92.69 185 LEU A CA 1
ATOM 1483 C C . LEU A 1 185 ? 7.543 10.244 13.524 1.00 92.69 185 LEU A C 1
ATOM 1485 O O . LEU A 1 185 ? 7.325 10.774 12.433 1.00 92.69 185 LEU A O 1
ATOM 1489 N N . CYS A 1 186 ? 6.598 10.091 14.452 1.00 92.88 186 CYS A N 1
ATOM 1490 C CA . CYS A 1 186 ? 5.219 10.534 14.267 1.00 92.88 186 CYS A CA 1
ATOM 1491 C C . CYS A 1 186 ? 5.007 12.004 14.646 1.00 92.88 186 CYS A C 1
ATOM 1493 O O . CYS A 1 186 ? 4.060 12.616 14.161 1.00 92.88 186 CYS A O 1
ATOM 1495 N N . GLU A 1 187 ? 5.854 12.592 15.485 1.00 90.19 187 GLU A N 1
ATOM 1496 C CA . GLU A 1 187 ? 5.746 14.004 15.854 1.00 90.19 187 GLU A CA 1
ATOM 1497 C C . GLU A 1 187 ? 6.162 14.928 14.698 1.00 90.19 187 GLU A C 1
ATOM 1499 O O . GLU A 1 187 ? 7.318 14.943 14.264 1.00 90.19 187 GLU A O 1
ATOM 1504 N N . ASP A 1 188 ? 5.235 15.760 14.211 1.00 75.56 188 ASP A N 1
ATOM 1505 C CA . ASP A 1 188 ? 5.585 16.818 13.268 1.00 75.56 188 ASP A CA 1
ATOM 1506 C C . ASP A 1 188 ? 6.130 18.039 14.019 1.00 75.56 188 ASP A C 1
ATOM 1508 O O . ASP A 1 188 ? 5.399 18.824 14.622 1.00 75.56 188 ASP A O 1
ATOM 1512 N N . LYS A 1 189 ? 7.451 18.213 13.970 1.00 69.56 189 LYS A N 1
ATOM 1513 C CA . LYS A 1 189 ? 8.148 19.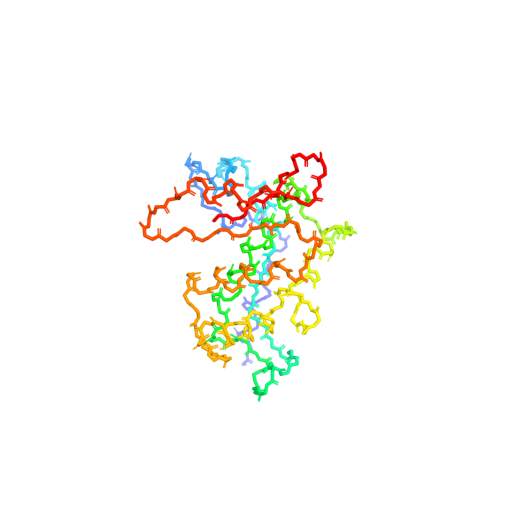343 14.604 1.00 69.56 189 LYS A CA 1
ATOM 1514 C C . LYS A 1 189 ? 7.996 20.663 13.826 1.00 69.56 189 LYS A C 1
ATOM 1516 O O . LYS A 1 189 ? 8.557 21.672 14.252 1.00 69.56 189 LYS A O 1
ATOM 1521 N N . SER A 1 190 ? 7.314 20.665 12.675 1.00 66.00 190 SER A N 1
ATOM 1522 C CA . SER A 1 190 ? 7.179 21.845 11.806 1.00 66.00 190 SER A CA 1
ATOM 1523 C C . SER A 1 190 ? 5.959 22.722 12.101 1.00 66.00 190 SER A C 1
ATOM 1525 O O . SER A 1 190 ? 5.956 23.887 11.700 1.00 66.00 190 SER A O 1
ATOM 1527 N N . ASP A 1 191 ? 4.969 22.212 12.840 1.00 57.84 191 ASP A N 1
ATOM 1528 C CA . ASP A 1 191 ? 3.752 22.947 13.187 1.00 57.84 191 ASP A CA 1
ATOM 1529 C C . ASP A 1 191 ? 3.802 23.453 14.640 1.00 57.84 191 ASP A C 1
ATOM 1531 O O . ASP A 1 191 ? 4.324 22.793 15.537 1.00 57.84 191 ASP A O 1
ATOM 1535 N N . ALA A 1 192 ? 3.250 24.642 14.907 1.00 56.78 192 ALA A N 1
ATOM 1536 C CA . ALA A 1 192 ? 3.263 25.261 16.245 1.00 56.78 192 ALA A CA 1
ATOM 1537 C C . ALA A 1 192 ? 2.359 24.542 17.278 1.00 56.78 192 ALA A C 1
ATOM 1539 O O . ALA A 1 192 ? 2.214 25.004 18.412 1.00 56.78 192 ALA A O 1
ATOM 1540 N N . GLY A 1 193 ? 1.752 23.420 16.887 1.00 59.12 193 GLY A N 1
ATOM 1541 C CA . GLY A 1 193 ? 1.047 22.475 17.743 1.00 59.12 193 GLY A CA 1
ATOM 1542 C C . GLY A 1 193 ? 1.562 21.058 17.496 1.00 59.12 193 GLY A C 1
ATOM 1543 O O . GLY A 1 193 ? 2.028 20.746 16.407 1.00 59.12 193 GLY A O 1
ATOM 1544 N N . THR A 1 194 ? 1.477 20.194 18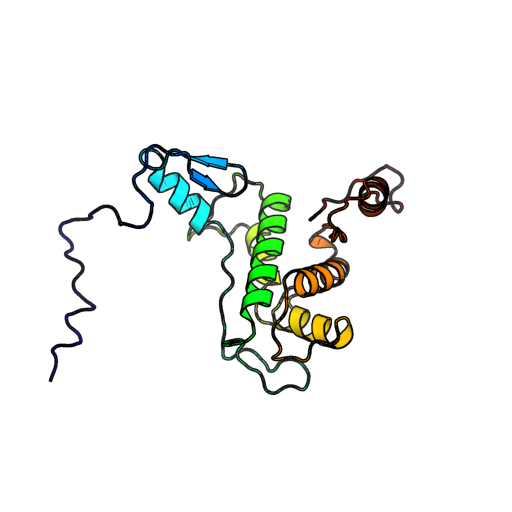.506 1.00 60.47 194 THR A N 1
ATOM 1545 C CA . THR A 1 194 ? 1.894 18.788 18.424 1.00 60.47 194 THR A CA 1
ATOM 1546 C C . THR A 1 194 ? 0.977 18.033 17.452 1.00 60.47 194 THR A C 1
ATOM 1548 O O . THR A 1 194 ? -0.064 17.516 17.857 1.00 60.47 194 THR A O 1
ATOM 1551 N N . SER A 1 195 ? 1.298 18.017 16.155 1.00 81.19 195 SER A N 1
ATOM 1552 C CA . SER A 1 195 ? 0.543 17.246 15.165 1.00 81.19 195 SER A CA 1
ATOM 1553 C C . SER A 1 195 ? 1.181 15.865 14.982 1.00 81.19 195 SER A C 1
ATOM 1555 O O . SER A 1 195 ? 2.403 15.711 14.973 1.00 81.19 195 SER A O 1
ATOM 1557 N N . TRP A 1 196 ? 0.337 14.832 14.943 1.00 88.88 196 TRP A N 1
ATOM 1558 C CA . TRP A 1 196 ? 0.750 13.429 14.897 1.00 88.88 196 TRP A CA 1
ATOM 1559 C C . TRP A 1 196 ? 0.558 12.871 13.489 1.00 88.88 196 TRP A C 1
ATOM 1561 O O . TRP A 1 196 ? -0.561 12.870 12.968 1.00 88.88 196 TRP A O 1
ATOM 1571 N N . LYS A 1 197 ? 1.631 12.353 12.888 1.00 92.06 197 LYS A N 1
ATOM 1572 C CA . LYS A 1 197 ? 1.592 11.655 11.603 1.00 92.06 197 LYS A CA 1
ATOM 1573 C C . LYS A 1 197 ? 1.182 10.193 11.793 1.00 92.06 197 LYS A C 1
ATOM 1575 O O . LYS A 1 197 ? 1.797 9.484 12.588 1.00 92.06 197 LYS A O 1
ATOM 1580 N N . PRO A 1 198 ? 0.162 9.717 11.061 1.00 94.94 198 PRO A N 1
ATOM 1581 C CA . PRO A 1 198 ? -0.195 8.306 11.000 1.00 94.94 198 PRO A CA 1
ATOM 1582 C C . PRO A 1 198 ? 1.006 7.411 10.685 1.00 94.94 198 PRO A C 1
ATOM 1584 O O . PRO A 1 198 ? 1.805 7.715 9.799 1.00 94.94 198 PRO A O 1
ATOM 1587 N N . LEU A 1 199 ? 1.093 6.280 11.382 1.00 95.50 199 LEU A N 1
ATOM 1588 C CA . LEU A 1 199 ? 2.180 5.317 11.260 1.00 95.50 199 LEU A CA 1
ATOM 1589 C C . LEU A 1 199 ? 1.718 4.046 10.547 1.00 95.50 199 LEU A C 1
ATOM 1591 O O . LEU A 1 199 ? 0.704 3.455 10.915 1.00 95.50 199 LEU A O 1
ATOM 1595 N N . LEU A 1 200 ? 2.528 3.582 9.602 1.00 96.69 200 LEU A N 1
ATOM 1596 C CA . LEU A 1 200 ? 2.565 2.194 9.161 1.00 96.69 200 LEU A CA 1
ATOM 1597 C C . LEU A 1 200 ? 3.778 1.516 9.812 1.00 96.69 200 LEU A C 1
ATOM 1599 O O . LEU A 1 200 ? 4.911 1.958 9.611 1.00 96.69 200 LEU A O 1
ATOM 1603 N N . LEU A 1 201 ? 3.520 0.487 10.618 1.00 91.00 201 LEU A N 1
ATOM 1604 C CA . LEU A 1 201 ? 4.527 -0.286 11.347 1.00 91.00 201 LEU A CA 1
ATOM 1605 C C . LEU A 1 201 ? 4.807 -1.630 10.666 1.00 91.00 201 LEU A C 1
ATOM 1607 O O . LEU A 1 201 ? 3.823 -2.251 10.201 1.00 91.00 201 LEU A O 1
#

pLDDT: mean 90.12, std 15.46, range [34.41, 98.81]

Organism: Culex pipiens (NCBI:txid7175)

Foldseek 3Di:
DPPPPVVVPDPDPPDPDPDPPFDPDQDWDDDPHDTDGRVPCVVVVVQLVQQQDQFDWDAQFDAQDPHPDRICPPACPLLRVLLRLLLVLLCCVQVNSPDTDDPPDPDPSNVVSVQLAPCHPPRLSHPSQQQVLCVVPVVHHRNHHDDNQSSLVSVQVSVVVPVVSQEHEDDDPPPDDDVVVVLVRQFDPPDPDGHGGHYDD

InterPro domains:
  IPR005078 Peptidase C54 [PTHR22624] (20-201)
  IPR038765 Papain-like cysteine peptidase superfamily [SSF54001] (14-201)
  IPR046792 Peptidase C54, catalytic domain [PF03416] (43-201)

Sequence (201 aa):
MDYMLDAYVGYDIGSVAEPDDIPRTDDTVWILGKQYRAIEDLDQIRRDVQSRLWCTYRRGFVPIGGSQHTSDKGWGCMLRCGQMVLAQALLQLHLGRDWEWTAESRDETYLRIVNRFEDNKAAPFSLHQIALTGESSEEKRVGEWFGPNTVAQVLKKLVKFDDWCSVVVHVALDSTLATDEVVELCEDKSDAGTSWKPLLL